Protein AF-S7WVS3-F1 (afdb_monomer)

pLDDT: mean 83.12, std 13.96, range [42.75, 98.5]

Mean predicted aligned error: 10.15 Å

Solvent-accessible surface area (backbone atoms only — not comparable to full-atom values): 15784 Å² total; per-residue (Å²): 122,61,69,67,46,57,67,46,48,54,54,52,54,48,76,63,40,80,41,59,58,86,73,79,54,42,73,82,80,35,37,67,56,61,59,45,53,60,52,52,55,50,51,57,56,46,52,59,50,51,75,77,37,96,49,79,73,53,60,59,58,52,49,52,51,49,52,52,53,52,51,53,45,53,74,74,63,66,74,60,60,67,61,52,52,50,53,54,47,64,61,42,42,70,58,45,52,51,50,54,48,53,50,48,46,36,33,75,77,68,68,44,81,78,54,70,67,57,54,53,33,69,65,42,62,46,29,45,67,23,22,51,49,35,48,51,46,24,52,45,44,70,46,100,53,79,66,52,59,68,53,45,53,49,50,35,52,40,52,70,59,58,57,46,52,63,85,62,91,70,63,51,45,35,70,87,64,51,47,59,64,50,53,63,34,52,57,54,48,47,76,73,46,55,84,86,36,71,53,33,54,46,50,50,50,32,53,49,43,51,49,53,42,62,55,36,63,80,75,53,80,91,53,54,85,82,49,52,62,55,59,50,51,39,16,54,34,35,75,61,42,60,22,68,73,52,54,55,38,41,52,53,48,51,52,54,38,47,74,32,80,92,42,22,76,68,51,76,77,50,79,80,80,68,77,87,130

Nearest PDB structures (foldseek):
  4n71-assembly3_D  TM=2.135E-01  e=1.884E+00  uncultured bacterium HF130_AEPn_1

Radius of gyration: 25.18 Å; Cα contacts (8 Å, |Δi|>4): 245; chains: 1; bounding box: 52×39×80 Å

Organism: NCBI:txid641524

Secondary structure (DSSP, 8-state):
--HHHHHHHHHHHHHHSTT--S---TTTTSHHHHHHHHHHHHHHHHHHHHHHS--TTHHHHHHHHHHHHHHHHHHHS---HHHHHHHHHHHTHHHHHHHHHHHHHHHHHH-----HHHHHHHH-SS-HHHHHHHHHHHHHHHSSSPPPHHHHHHHHHHHHTT-------S-TT-GGG--S--HHHHHHHHTTS-TTSHHHHHHHHHHHHHHHHHTPPPPPGGGTTSS-HHHHHHHHHHHHT--HHHHHHHHHHHHHHHHSTTTHHHHTTSPPPPPP-

Sequence (277 aa):
MIISRFGSILPIVLFGTPGYDNHLNLYEEYWILFVLIPIVVFMQSWFTVRLVYQAGRWIFSTFLLCMLTAFVLQLTTTVSQEKLNLAYHQRFERDYNYIDQEIRIAKEKYGIDYSEQTVEILKKQVTESSVKQVESVKKAFFGDRPVTLDTIILQKIIIRNYKEGGRYYYKRNAIENWRYALPIDILKQLSYFDQNAKETKELLEVLKEMIDLVNTPEIHWQEYQNFTETERRRSLGARYNIPDPLIEQLKKVQTRLLEDDLYSDFFKNLQAIKDRE

Foldseek 3Di:
DVVVVVVVVVCVVLVQDQFNLVDDPCVPPVVVCVVVVVVVVLVVVVVVVVVVDVCPCVSVVVVVVVVVVVVVCCVVVDDDVVVVVVVLCVLCVVLLVVLVVLQVCCCPVPVDHDDPVVSVLLSRARGNSVLVLLQVLQVQLVDPDQRDPVSLSVLLSCLQQVGANTDDPPPLQDPVRPRGHALVSLLVNCVVDDLPDPSNVSSLSSLLSVLCLLPLAADDPVCVVVDGPRSNSSNVCNVGRHHPVRLVSSVVSLVVLCVPPSRVVSSVPGDDRDDDD

Structure (mmCIF, N/CA/C/O backbone):
data_AF-S7WVS3-F1
#
_entry.id   AF-S7WVS3-F1
#
loop_
_atom_site.group_PDB
_atom_site.id
_atom_site.type_symbol
_atom_site.label_atom_id
_atom_site.label_alt_id
_atom_site.label_comp_id
_atom_site.label_asym_id
_atom_site.label_entity_id
_atom_site.label_seq_id
_atom_site.pdbx_PDB_ins_code
_atom_site.Cartn_x
_atom_site.Cartn_y
_atom_site.Cartn_z
_atom_site.occupancy
_atom_site.B_iso_or_equiv
_atom_site.auth_seq_id
_atom_site.auth_comp_id
_atom_site.auth_asym_id
_atom_site.auth_atom_id
_atom_site.pdbx_PDB_model_num
ATOM 1 N N . MET A 1 1 ? 9.235 4.908 -39.816 1.00 43.09 1 MET A N 1
ATOM 2 C CA . MET A 1 1 ? 7.880 4.898 -39.212 1.00 43.09 1 MET A CA 1
ATOM 3 C C . MET A 1 1 ? 7.488 3.552 -38.571 1.00 43.09 1 MET A C 1
ATOM 5 O O . MET A 1 1 ? 6.565 3.539 -37.773 1.00 43.09 1 MET A O 1
ATOM 9 N N . ILE A 1 2 ? 8.157 2.423 -38.868 1.00 42.75 2 ILE A N 1
ATOM 10 C CA . ILE A 1 2 ? 7.825 1.095 -38.290 1.00 42.75 2 ILE A CA 1
ATOM 11 C C . ILE A 1 2 ? 8.657 0.763 -37.034 1.00 42.75 2 ILE A C 1
ATOM 13 O O . ILE A 1 2 ? 8.114 0.212 -36.083 1.00 42.75 2 ILE A O 1
ATOM 17 N N . ILE A 1 3 ? 9.922 1.200 -36.957 1.00 43.84 3 ILE A N 1
ATOM 18 C CA . ILE A 1 3 ? 10.744 1.104 -35.729 1.00 43.84 3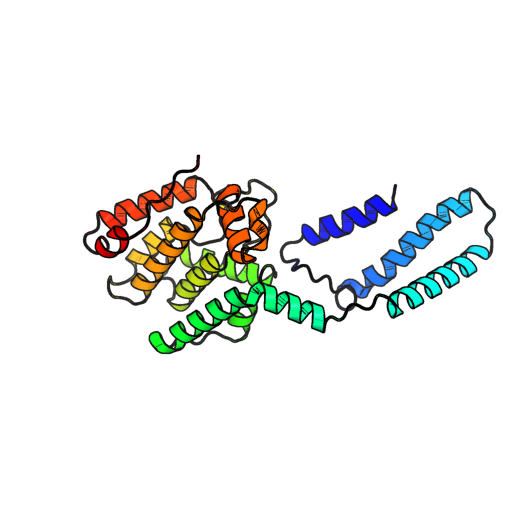 ILE A CA 1
ATOM 19 C C . ILE A 1 3 ? 10.074 1.847 -34.557 1.00 43.84 3 ILE A C 1
ATOM 21 O O . ILE A 1 3 ? 10.025 1.333 -33.444 1.00 43.84 3 ILE A O 1
ATOM 25 N N . SER A 1 4 ? 9.438 2.996 -34.824 1.00 44.47 4 SER A N 1
ATOM 26 C CA . SER A 1 4 ? 8.635 3.713 -33.825 1.00 44.47 4 SER A CA 1
ATOM 27 C C . SER A 1 4 ? 7.352 2.973 -33.429 1.00 44.47 4 SER A C 1
ATOM 29 O O . SER A 1 4 ? 6.807 3.269 -32.374 1.00 44.47 4 SER A O 1
ATOM 31 N N . ARG A 1 5 ? 6.861 2.017 -34.235 1.00 47.38 5 ARG A N 1
ATOM 32 C CA . ARG A 1 5 ? 5.671 1.200 -33.930 1.00 47.38 5 ARG A CA 1
ATOM 33 C C . ARG A 1 5 ? 6.025 -0.028 -33.089 1.00 47.38 5 ARG A C 1
ATOM 35 O O . ARG A 1 5 ? 5.357 -0.270 -32.096 1.00 47.38 5 ARG A O 1
ATOM 42 N N . PHE A 1 6 ? 7.105 -0.750 -33.396 1.00 48.38 6 PHE A N 1
ATOM 43 C CA . PHE A 1 6 ? 7.565 -1.858 -32.538 1.00 48.38 6 PHE A CA 1
ATOM 44 C C . PHE A 1 6 ? 8.070 -1.365 -31.177 1.00 48.38 6 PHE A C 1
ATOM 46 O O . PHE A 1 6 ? 7.699 -1.921 -30.145 1.00 48.38 6 PHE A O 1
ATOM 53 N N . GLY A 1 7 ? 8.844 -0.274 -31.172 1.00 51.69 7 GLY A N 1
ATOM 54 C CA . GLY A 1 7 ? 9.344 0.338 -29.942 1.00 51.69 7 GLY A CA 1
ATOM 55 C C . GLY A 1 7 ? 8.262 0.975 -29.067 1.00 51.69 7 GLY A C 1
ATOM 56 O O . GLY A 1 7 ? 8.516 1.185 -27.891 1.00 51.69 7 GLY A O 1
ATOM 57 N N . SER A 1 8 ? 7.066 1.267 -29.594 1.00 53.88 8 SER A N 1
ATOM 58 C CA . SER A 1 8 ? 5.939 1.766 -28.789 1.00 53.88 8 SER A CA 1
ATOM 59 C C . SER A 1 8 ? 4.977 0.661 -28.364 1.00 53.88 8 SER A C 1
ATOM 61 O O . SER A 1 8 ? 4.505 0.689 -27.233 1.00 53.88 8 SER A O 1
ATOM 63 N N . ILE A 1 9 ? 4.719 -0.342 -29.208 1.00 58.59 9 ILE A N 1
ATOM 64 C CA . ILE A 1 9 ? 3.789 -1.430 -28.875 1.00 58.59 9 ILE A CA 1
ATOM 65 C C . ILE A 1 9 ? 4.344 -2.306 -27.752 1.00 58.59 9 ILE A C 1
ATOM 67 O O . ILE A 1 9 ? 3.592 -2.639 -26.844 1.00 58.59 9 ILE A O 1
ATOM 71 N N . LEU A 1 10 ? 5.638 -2.649 -27.766 1.00 60.69 10 LEU A N 1
ATOM 72 C CA . LEU A 1 10 ? 6.206 -3.532 -26.743 1.00 60.69 10 LEU A CA 1
ATOM 73 C C . LEU A 1 10 ? 6.103 -2.912 -25.336 1.00 60.69 10 LEU A C 1
ATOM 75 O O . LEU A 1 10 ? 5.533 -3.560 -24.462 1.00 60.69 10 LEU A O 1
ATOM 79 N N . PRO A 1 11 ? 6.515 -1.648 -25.100 1.00 57.31 11 PRO A N 1
ATOM 80 C CA . PRO A 1 11 ? 6.275 -0.998 -23.818 1.00 57.31 11 PRO A CA 1
ATOM 81 C C . PRO A 1 11 ? 4.788 -0.862 -23.496 1.00 57.31 11 PRO A C 1
ATOM 83 O O . PRO A 1 11 ? 4.417 -1.099 -22.360 1.00 57.31 11 PRO A O 1
ATOM 86 N N . ILE A 1 12 ? 3.917 -0.524 -24.453 1.00 57.50 12 ILE A N 1
ATOM 87 C CA . ILE A 1 12 ? 2.471 -0.393 -24.188 1.00 57.50 12 ILE A CA 1
ATOM 88 C C . ILE A 1 12 ? 1.864 -1.723 -23.726 1.00 57.50 12 ILE A C 1
ATOM 90 O O . ILE A 1 12 ? 1.090 -1.738 -22.772 1.00 57.50 12 ILE A O 1
ATOM 94 N N . VAL A 1 13 ? 2.228 -2.832 -24.372 1.00 59.69 13 VAL A N 1
ATOM 95 C CA . VAL A 1 13 ? 1.768 -4.175 -24.002 1.00 59.69 13 VAL A CA 1
ATOM 96 C C . VAL A 1 13 ? 2.316 -4.555 -22.629 1.00 59.69 13 VAL A C 1
ATOM 98 O O . VAL A 1 13 ? 1.539 -4.941 -21.765 1.00 59.69 13 VAL A O 1
ATOM 101 N N . LEU A 1 14 ? 3.615 -4.357 -22.394 1.00 61.44 14 LEU A N 1
ATOM 102 C CA . LEU A 1 14 ? 4.284 -4.734 -21.146 1.00 61.44 14 LEU A CA 1
ATOM 103 C C . LEU A 1 14 ? 3.853 -3.877 -19.947 1.00 61.44 14 LEU A C 1
ATOM 105 O O . LEU A 1 14 ? 3.523 -4.413 -18.894 1.00 61.44 14 LEU A O 1
ATOM 109 N N . PHE A 1 15 ? 3.766 -2.555 -20.109 1.00 55.81 15 PHE A N 1
ATOM 110 C CA . PHE A 1 15 ? 3.249 -1.642 -19.085 1.00 55.81 15 PHE A CA 1
ATOM 111 C C . PHE A 1 15 ? 1.740 -1.787 -18.858 1.00 55.81 15 PHE A C 1
ATOM 113 O O . PHE A 1 15 ? 1.258 -1.349 -17.810 1.00 55.81 15 PHE A O 1
ATOM 120 N N . GLY A 1 16 ? 1.015 -2.340 -19.836 1.00 53.53 16 GLY A N 1
ATOM 121 C CA . GLY A 1 16 ? -0.410 -2.645 -19.761 1.00 53.53 16 GLY A CA 1
ATOM 122 C C . GLY A 1 16 ? -0.722 -3.987 -19.096 1.00 53.53 16 GLY A C 1
ATOM 123 O O . GLY A 1 16 ? -1.842 -4.169 -18.622 1.00 53.53 16 GLY A O 1
AT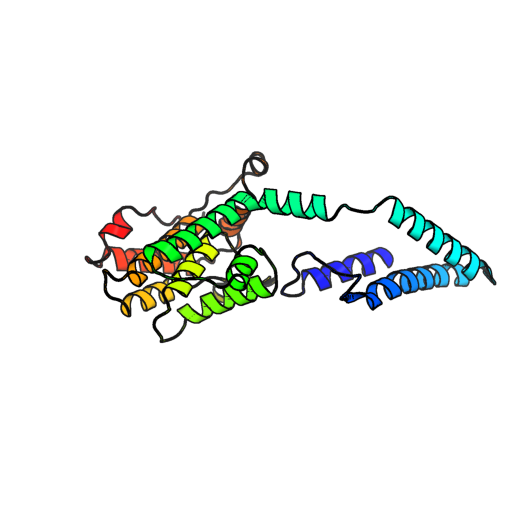OM 124 N N . THR A 1 17 ? 0.245 -4.908 -19.024 1.00 57.31 17 THR A N 1
ATOM 125 C CA . THR A 1 17 ? 0.088 -6.192 -18.329 1.00 57.31 17 THR A CA 1
ATOM 126 C C . THR A 1 17 ? 0.022 -5.998 -16.809 1.00 57.31 17 THR A C 1
ATOM 128 O O . THR A 1 17 ? 0.929 -5.390 -16.229 1.00 57.31 17 THR A O 1
ATOM 131 N N . PRO A 1 18 ? -1.017 -6.522 -16.131 1.00 49.06 18 PRO A N 1
ATOM 132 C CA . PRO A 1 18 ? -1.060 -6.555 -14.674 1.00 49.06 18 PRO A CA 1
ATOM 133 C C . PRO A 1 18 ? 0.166 -7.292 -14.119 1.00 49.06 18 PRO A C 1
ATOM 135 O O . PRO A 1 18 ? 0.457 -8.402 -14.553 1.00 49.06 18 PRO A O 1
ATOM 138 N N . GLY A 1 19 ? 0.876 -6.684 -13.166 1.00 51.19 19 GLY A N 1
ATOM 139 C CA . GLY A 1 19 ? 2.008 -7.321 -12.483 1.00 51.19 19 GLY A CA 1
ATOM 140 C C . GLY A 1 19 ? 3.393 -7.074 -13.087 1.00 51.19 19 GLY A C 1
ATOM 141 O O . GLY A 1 19 ? 4.364 -7.571 -12.523 1.00 51.19 19 GLY A O 1
ATOM 142 N N . TYR A 1 20 ? 3.504 -6.288 -14.165 1.00 55.88 20 TYR A N 1
ATOM 143 C CA . TYR A 1 20 ? 4.800 -5.830 -14.671 1.00 55.88 20 TYR A CA 1
ATOM 144 C C . TYR A 1 20 ? 5.455 -4.857 -13.678 1.00 55.88 20 TYR A C 1
ATOM 146 O O . TYR A 1 20 ? 5.010 -3.721 -13.499 1.00 55.88 20 TYR A O 1
ATOM 154 N N . ASP A 1 21 ? 6.533 -5.305 -13.049 1.00 55.91 21 ASP A N 1
ATOM 155 C CA . ASP A 1 21 ? 7.259 -4.642 -11.961 1.00 55.91 21 ASP A CA 1
ATOM 156 C C . ASP A 1 21 ? 8.422 -3.761 -12.444 1.00 55.91 21 ASP A C 1
ATOM 158 O O . ASP A 1 21 ? 9.311 -3.401 -11.674 1.00 55.91 21 ASP A O 1
ATOM 162 N N . ASN A 1 22 ? 8.406 -3.390 -13.727 1.00 52.62 22 ASN A N 1
ATOM 163 C CA . ASN A 1 22 ? 9.517 -2.770 -14.451 1.00 52.62 22 ASN A CA 1
ATOM 164 C C . ASN A 1 22 ? 10.763 -3.664 -14.609 1.00 52.62 22 ASN A C 1
ATOM 166 O O . ASN A 1 22 ? 11.763 -3.181 -15.143 1.00 52.62 22 ASN A O 1
ATOM 170 N N . HIS A 1 23 ? 10.709 -4.944 -14.226 1.00 54.72 23 HIS A N 1
ATOM 171 C CA . HIS A 1 23 ? 11.725 -5.937 -14.554 1.00 54.72 23 HIS A CA 1
ATOM 172 C C . HIS A 1 23 ? 11.254 -6.803 -15.725 1.00 54.72 2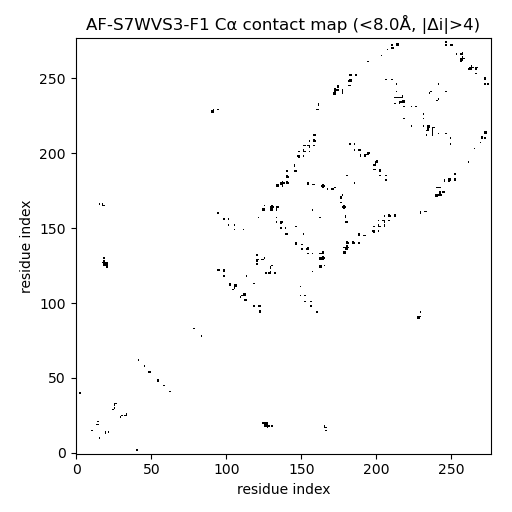3 HIS A C 1
ATOM 174 O O . HIS A 1 23 ? 10.581 -7.815 -15.569 1.00 54.72 23 HIS A O 1
ATOM 180 N N . LEU A 1 24 ? 11.648 -6.424 -16.943 1.00 57.72 24 LEU A N 1
ATOM 181 C CA . LEU A 1 24 ? 11.528 -7.313 -18.095 1.00 57.72 24 LEU A CA 1
ATOM 182 C C . LEU A 1 24 ? 12.765 -8.212 -18.169 1.00 57.72 24 LEU A C 1
ATOM 184 O O . LEU A 1 24 ? 13.800 -7.801 -18.703 1.00 57.72 24 LEU A O 1
ATOM 188 N N . ASN A 1 25 ? 12.677 -9.441 -17.657 1.00 59.47 25 ASN A N 1
ATOM 189 C CA . ASN A 1 25 ? 13.757 -10.414 -17.809 1.00 59.47 25 ASN A CA 1
ATOM 190 C C . ASN A 1 25 ? 13.724 -11.032 -19.219 1.00 59.47 25 ASN A C 1
ATOM 192 O O . ASN A 1 25 ? 13.274 -12.155 -19.444 1.00 59.47 25 ASN A O 1
ATOM 196 N N . LEU A 1 26 ? 14.207 -10.264 -20.200 1.00 59.66 26 LEU A N 1
ATOM 197 C CA . LEU A 1 26 ? 14.327 -10.709 -21.593 1.00 59.66 26 LEU A CA 1
ATOM 198 C C . LEU A 1 26 ? 15.258 -11.910 -21.764 1.00 59.66 26 LEU A C 1
ATOM 200 O O . LEU A 1 26 ? 15.198 -12.556 -22.802 1.00 59.66 26 LEU A O 1
ATOM 204 N N . TYR A 1 27 ? 16.128 -12.181 -20.793 1.00 57.03 27 TYR A N 1
ATOM 205 C CA . TYR A 1 27 ? 17.134 -13.226 -20.896 1.00 57.03 27 TYR A CA 1
ATOM 206 C C . TYR A 1 27 ? 16.604 -14.591 -20.451 1.00 57.03 27 TYR A C 1
ATOM 208 O O . TYR A 1 27 ? 16.824 -15.571 -21.153 1.00 57.03 27 TYR A O 1
ATOM 216 N N . GLU A 1 28 ? 15.882 -14.664 -19.331 1.00 57.59 28 GLU A N 1
ATOM 217 C CA . GLU A 1 28 ? 15.3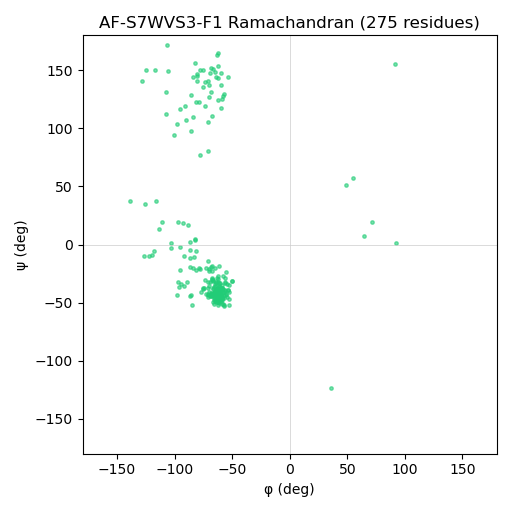89 -15.941 -18.793 1.00 57.59 28 GLU A CA 1
ATOM 218 C C . GLU A 1 28 ? 13.932 -16.220 -19.181 1.00 57.59 28 GLU A C 1
ATOM 220 O O . GLU A 1 28 ? 13.605 -17.329 -19.598 1.00 57.59 28 GLU A O 1
ATOM 225 N N . GLU A 1 29 ? 13.055 -15.217 -19.104 1.00 57.69 29 GLU A N 1
ATOM 226 C CA . GLU A 1 29 ? 11.607 -15.411 -19.280 1.00 57.69 29 GLU A CA 1
ATOM 227 C C . GLU A 1 29 ? 11.165 -15.221 -20.735 1.00 57.69 29 GLU A C 1
ATOM 229 O O . GLU A 1 29 ? 10.298 -15.935 -21.237 1.00 57.69 29 GLU A O 1
ATOM 234 N N . TYR A 1 30 ? 11.797 -14.282 -21.444 1.00 64.44 30 TYR A N 1
ATOM 235 C CA . TYR A 1 30 ? 11.408 -13.889 -22.801 1.00 64.44 30 TYR A CA 1
ATOM 236 C C . TYR A 1 30 ? 12.565 -13.977 -23.805 1.00 64.44 30 TYR A C 1
ATOM 238 O O . TYR A 1 30 ? 12.639 -13.195 -24.757 1.00 64.44 30 TYR A O 1
ATOM 246 N N . TRP A 1 31 ? 13.445 -14.965 -23.631 1.00 64.06 31 TRP A N 1
ATOM 247 C CA . TRP A 1 31 ? 14.642 -15.167 -24.461 1.00 64.06 31 TRP A CA 1
ATOM 248 C C . TRP A 1 31 ? 14.332 -15.249 -25.964 1.00 64.06 31 TRP A C 1
ATOM 250 O O . TRP A 1 31 ? 15.077 -14.741 -26.801 1.00 64.06 31 TRP A O 1
ATOM 260 N N . ILE A 1 32 ? 13.179 -15.819 -26.324 1.00 70.75 32 ILE A N 1
ATOM 261 C CA . ILE A 1 32 ? 12.704 -15.887 -27.709 1.00 70.75 32 ILE A CA 1
ATOM 262 C C . ILE A 1 32 ? 12.430 -14.494 -28.285 1.00 70.75 32 ILE A C 1
ATOM 264 O O . ILE A 1 32 ? 12.773 -14.237 -29.437 1.00 70.75 32 ILE A O 1
ATOM 268 N N . LEU A 1 33 ? 11.862 -13.571 -27.502 1.00 66.31 33 LEU A N 1
ATOM 269 C CA . LEU A 1 33 ? 11.662 -12.188 -27.941 1.00 66.31 33 LEU A CA 1
ATOM 270 C C . LEU A 1 33 ? 13.006 -11.479 -28.121 1.00 66.31 33 LEU A C 1
ATOM 272 O O . LEU A 1 33 ? 13.178 -10.750 -29.098 1.00 66.31 33 LEU A O 1
ATOM 276 N N . PHE A 1 34 ? 13.970 -11.748 -27.237 1.00 68.75 34 PHE A N 1
ATOM 277 C CA . PHE A 1 34 ? 15.328 -11.220 -27.351 1.00 68.75 34 PHE A CA 1
ATOM 278 C C . PHE A 1 34 ? 16.017 -11.646 -28.657 1.00 68.75 34 PHE A C 1
ATOM 280 O O . PHE A 1 34 ? 16.681 -10.831 -29.291 1.00 68.75 34 PHE A O 1
ATOM 287 N N . VAL A 1 35 ? 15.801 -12.884 -29.113 1.00 71.75 35 VAL A N 1
ATOM 288 C CA . VAL A 1 35 ? 16.329 -13.379 -30.398 1.00 71.75 35 VAL A CA 1
ATOM 289 C C . VAL A 1 35 ? 15.529 -12.848 -31.596 1.00 71.75 35 VAL A C 1
ATOM 291 O O . VAL A 1 35 ? 16.105 -12.475 -32.618 1.00 71.75 35 VAL A O 1
ATOM 294 N N . LEU A 1 36 ? 14.198 -12.792 -31.495 1.00 73.06 36 LEU A N 1
ATOM 295 C CA . LEU A 1 36 ? 13.327 -12.431 -32.616 1.00 73.06 36 LEU A CA 1
ATOM 296 C C . LEU A 1 36 ? 13.340 -10.936 -32.948 1.00 73.06 36 LEU A C 1
ATOM 298 O O . LEU A 1 36 ? 13.285 -10.592 -34.129 1.00 73.06 36 LEU A O 1
ATOM 302 N N . ILE A 1 37 ? 13.415 -10.046 -31.952 1.00 75.31 37 ILE A N 1
ATOM 303 C CA . ILE A 1 37 ? 13.369 -8.591 -32.175 1.00 75.31 37 ILE A CA 1
ATOM 304 C C . ILE A 1 37 ? 14.489 -8.134 -33.134 1.00 75.31 37 ILE A C 1
ATOM 306 O O . ILE A 1 37 ? 14.164 -7.504 -34.147 1.00 75.31 37 ILE A O 1
ATOM 310 N N . PRO A 1 38 ? 15.776 -8.476 -32.912 1.00 74.06 38 PRO A N 1
ATOM 311 C CA . PRO A 1 38 ? 16.855 -8.103 -33.825 1.00 74.06 38 PRO A CA 1
ATOM 312 C C . PRO A 1 38 ? 16.677 -8.683 -35.231 1.00 74.06 38 PRO A C 1
ATOM 314 O O . PRO A 1 38 ? 16.873 -7.969 -36.214 1.00 74.06 38 PRO A O 1
ATOM 317 N N . ILE A 1 39 ? 16.259 -9.951 -35.341 1.00 77.25 39 ILE A N 1
ATOM 318 C CA . ILE A 1 39 ? 16.066 -10.630 -36.631 1.00 77.25 39 ILE A CA 1
ATOM 319 C C . ILE A 1 39 ? 14.959 -9.947 -37.437 1.00 77.25 39 ILE A C 1
ATOM 321 O O . ILE A 1 39 ? 15.152 -9.639 -38.612 1.00 77.25 39 ILE A O 1
ATOM 325 N N . VAL A 1 40 ? 13.809 -9.672 -36.818 1.00 78.38 40 VAL A N 1
ATOM 326 C CA . VAL A 1 40 ? 12.667 -9.039 -37.493 1.00 78.38 40 VAL A CA 1
ATOM 327 C C . VAL A 1 40 ? 13.008 -7.614 -37.921 1.00 78.38 40 VAL A C 1
ATOM 329 O O . VAL A 1 40 ? 12.748 -7.252 -39.069 1.00 78.38 40 VAL A O 1
ATOM 332 N N . VAL A 1 41 ? 13.627 -6.815 -37.043 1.00 75.81 41 VAL A N 1
ATOM 333 C CA . VAL A 1 41 ? 14.034 -5.435 -37.364 1.00 75.81 41 VAL A CA 1
ATOM 334 C C . VAL A 1 41 ? 15.049 -5.417 -38.508 1.00 75.81 41 VAL A C 1
ATOM 336 O O . VAL A 1 41 ? 14.911 -4.615 -39.439 1.00 75.81 41 VAL A O 1
ATOM 339 N N . PHE A 1 42 ? 16.028 -6.324 -38.480 1.00 81.38 42 PHE A N 1
ATOM 340 C CA . PHE A 1 42 ? 17.017 -6.466 -39.544 1.00 81.38 42 PHE A CA 1
ATOM 341 C C . PHE A 1 42 ? 16.362 -6.864 -40.874 1.00 81.38 42 PHE A C 1
ATOM 343 O O . PHE A 1 42 ? 16.538 -6.178 -41.882 1.00 81.38 42 PHE A O 1
ATOM 350 N N . MET A 1 43 ? 15.542 -7.919 -40.876 1.00 77.81 43 MET A N 1
ATOM 351 C CA . MET A 1 43 ? 14.889 -8.438 -42.083 1.00 77.81 43 MET A CA 1
ATOM 352 C C . MET A 1 43 ? 13.919 -7.427 -42.705 1.00 77.81 43 MET A C 1
ATOM 354 O O . MET A 1 43 ? 13.899 -7.273 -43.926 1.00 77.81 43 MET A O 1
ATOM 358 N N . GLN A 1 44 ? 13.148 -6.694 -41.894 1.00 74.19 44 GLN A N 1
ATOM 35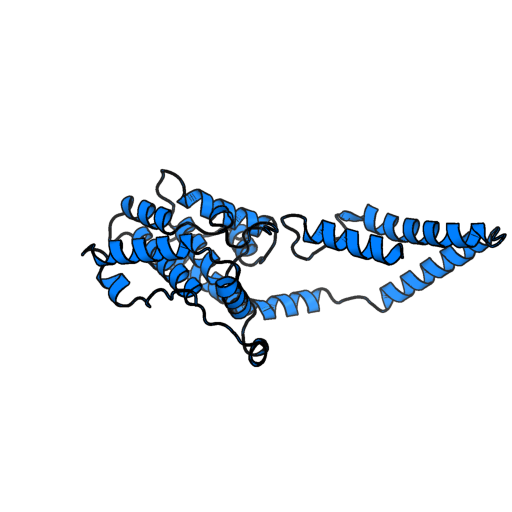9 C CA . GLN A 1 44 ? 12.241 -5.652 -42.388 1.00 74.19 44 GLN A CA 1
ATOM 360 C C . GLN A 1 44 ? 12.990 -4.456 -42.983 1.00 74.19 44 GLN A C 1
ATOM 362 O O . GLN A 1 44 ? 12.612 -3.948 -44.043 1.00 74.19 44 GLN A O 1
ATOM 367 N N . SER A 1 45 ? 14.065 -4.015 -42.326 1.00 77.62 45 SER A N 1
ATOM 368 C CA . SER A 1 45 ? 14.901 -2.925 -42.840 1.00 77.62 45 SER A CA 1
ATOM 369 C C . SER A 1 45 ? 15.548 -3.331 -44.165 1.00 77.62 45 SER A C 1
ATOM 371 O O . SER A 1 45 ? 15.540 -2.568 -45.132 1.00 77.62 45 SER A O 1
ATOM 373 N N . TRP A 1 46 ? 16.021 -4.575 -44.252 1.00 74.44 46 TRP A N 1
ATOM 374 C CA . TRP A 1 46 ? 16.671 -5.087 -45.447 1.00 74.44 46 TRP A CA 1
ATOM 375 C C . TRP A 1 46 ? 15.714 -5.374 -46.609 1.00 74.44 46 TRP A C 1
ATOM 377 O O . TRP A 1 46 ? 16.090 -5.203 -47.768 1.00 74.44 46 TRP A O 1
ATOM 387 N N . PHE A 1 47 ? 14.462 -5.749 -46.332 1.00 76.56 47 PHE A N 1
ATOM 388 C CA . PHE A 1 47 ? 13.431 -5.906 -47.362 1.00 76.56 47 PHE A CA 1
ATOM 389 C C . PHE A 1 47 ? 13.265 -4.626 -48.197 1.00 76.56 47 PHE A C 1
ATOM 391 O O . PHE A 1 47 ? 13.224 -4.687 -49.424 1.00 76.56 47 PHE A O 1
ATOM 398 N N . THR A 1 48 ? 13.271 -3.462 -47.541 1.00 73.12 48 THR A N 1
ATOM 399 C CA . THR A 1 48 ? 13.177 -2.155 -48.213 1.00 73.12 48 THR A CA 1
ATOM 400 C C . THR A 1 48 ? 14.402 -1.879 -49.090 1.00 73.12 48 THR A C 1
ATOM 402 O O . THR A 1 48 ? 14.265 -1.440 -50.229 1.00 73.12 48 THR A O 1
ATOM 405 N N . VAL A 1 49 ? 15.606 -2.192 -48.599 1.00 73.44 49 VAL A N 1
ATOM 406 C CA . VAL A 1 49 ? 16.859 -2.017 -49.356 1.00 73.44 49 VAL A CA 1
ATOM 407 C C . VAL A 1 49 ? 16.900 -2.938 -50.578 1.00 73.44 49 VAL A C 1
ATOM 409 O O . VAL A 1 49 ? 17.284 -2.506 -51.661 1.00 73.44 49 VAL A O 1
ATOM 412 N N . ARG A 1 50 ? 16.445 -4.188 -50.439 1.00 74.88 50 ARG A N 1
ATOM 413 C CA . ARG A 1 50 ? 16.398 -5.173 -51.529 1.00 74.88 50 ARG A CA 1
ATOM 414 C C . ARG A 1 50 ? 15.402 -4.808 -52.634 1.00 74.88 50 ARG A C 1
ATOM 416 O O . ARG A 1 50 ? 15.627 -5.183 -53.780 1.00 74.88 50 ARG A O 1
ATOM 423 N N . LEU A 1 51 ? 14.315 -4.106 -52.306 1.00 71.88 51 LEU A N 1
ATOM 424 C CA . LEU A 1 51 ? 13.359 -3.619 -53.308 1.00 71.88 51 LEU A CA 1
ATOM 425 C C . LEU A 1 51 ? 13.969 -2.553 -54.228 1.00 71.88 51 LEU A C 1
ATOM 427 O O . LEU A 1 51 ? 13.585 -2.469 -55.390 1.00 71.88 51 LEU A O 1
ATOM 431 N N . VAL A 1 52 ? 14.912 -1.755 -53.718 1.00 75.62 52 VAL A N 1
ATOM 432 C CA . VAL A 1 52 ? 15.527 -0.639 -54.457 1.00 75.62 52 VAL A CA 1
ATOM 433 C C . VAL A 1 52 ? 16.866 -1.034 -55.093 1.00 75.62 52 VAL A C 1
ATOM 435 O O . VAL A 1 52 ? 17.200 -0.548 -56.170 1.00 75.62 52 VAL A O 1
ATOM 438 N N . TYR A 1 53 ? 17.626 -1.941 -54.470 1.00 72.31 53 TYR A N 1
ATOM 439 C CA . TYR A 1 53 ? 18.984 -2.303 -54.887 1.00 72.31 53 TYR A CA 1
ATOM 440 C C . TYR A 1 53 ? 19.155 -3.824 -55.053 1.00 72.31 53 TYR A C 1
ATOM 442 O O . TYR A 1 53 ? 18.696 -4.611 -54.222 1.00 72.31 53 TYR A O 1
ATOM 450 N N . GLN A 1 54 ? 19.895 -4.263 -56.083 1.00 68.56 54 GLN A N 1
ATOM 451 C CA . GLN A 1 54 ? 20.299 -5.670 -56.253 1.00 68.56 54 GLN A CA 1
ATOM 452 C C . GLN A 1 54 ? 21.363 -6.060 -55.217 1.00 68.56 54 GLN A C 1
ATOM 454 O O . GLN A 1 54 ? 22.561 -6.091 -55.483 1.00 68.56 54 GLN A O 1
ATOM 459 N N . ALA A 1 55 ? 20.916 -6.354 -53.999 1.00 64.94 55 ALA A N 1
ATOM 460 C CA . ALA A 1 55 ? 21.796 -6.451 -52.840 1.00 64.94 55 ALA A CA 1
ATOM 461 C C . ALA A 1 55 ? 22.451 -7.836 -52.616 1.00 64.94 55 ALA A C 1
ATOM 463 O O . ALA A 1 55 ? 23.206 -8.002 -51.664 1.00 64.94 55 ALA A O 1
ATOM 464 N N . GLY A 1 56 ? 22.216 -8.830 -53.486 1.00 71.62 56 GLY A N 1
ATOM 465 C CA . GLY A 1 56 ? 22.944 -10.113 -53.536 1.00 71.62 56 GLY A CA 1
ATOM 466 C C . GLY A 1 56 ? 23.378 -10.697 -52.176 1.00 71.62 56 GLY A C 1
ATOM 467 O O . GLY A 1 56 ? 22.559 -10.918 -51.287 1.00 71.62 56 GLY A O 1
ATOM 468 N N . ARG A 1 57 ? 24.687 -10.942 -52.014 1.00 72.69 57 ARG A N 1
ATOM 469 C CA . ARG A 1 57 ? 25.294 -11.473 -50.775 1.00 72.69 57 ARG A CA 1
ATOM 470 C C . ARG A 1 57 ? 25.548 -10.414 -49.687 1.00 72.69 57 ARG A C 1
ATOM 472 O O . ARG A 1 57 ? 25.904 -10.790 -48.573 1.00 72.69 57 ARG A O 1
ATOM 479 N N . TRP A 1 58 ? 25.332 -9.123 -49.961 1.00 77.62 58 TRP A N 1
ATOM 480 C CA . TRP A 1 58 ? 25.598 -8.027 -49.010 1.00 77.62 58 TRP A CA 1
ATOM 481 C C . TRP A 1 58 ? 24.715 -8.077 -47.759 1.00 77.62 58 TRP A C 1
ATOM 483 O O . TRP A 1 58 ? 25.085 -7.530 -46.720 1.00 77.62 58 TRP A O 1
ATOM 493 N N . ILE A 1 59 ? 23.584 -8.787 -47.829 1.00 80.25 59 ILE A N 1
ATOM 494 C CA . ILE A 1 59 ? 22.729 -9.054 -46.667 1.00 80.25 59 ILE A CA 1
ATOM 495 C C . ILE A 1 59 ? 23.495 -9.757 -45.543 1.00 80.25 59 ILE A C 1
ATOM 497 O O . ILE A 1 59 ? 23.351 -9.410 -44.378 1.00 80.25 59 ILE A O 1
ATOM 501 N N . PHE A 1 60 ? 24.361 -10.713 -45.884 1.00 79.00 60 PHE A N 1
ATOM 502 C CA . PHE A 1 60 ? 25.090 -11.493 -44.889 1.00 79.00 60 PHE A CA 1
ATOM 503 C C . PHE A 1 60 ? 26.223 -10.674 -44.266 1.00 79.00 60 PHE A C 1
ATOM 505 O O . PHE A 1 60 ? 26.431 -10.731 -43.057 1.00 79.00 60 PHE A O 1
ATOM 512 N N . SER A 1 61 ? 26.913 -9.856 -45.067 1.00 80.44 61 SER A N 1
ATOM 513 C CA . SER A 1 61 ? 27.971 -8.961 -44.582 1.00 80.44 61 SER A CA 1
ATOM 514 C C . SER A 1 61 ? 27.431 -7.879 -43.644 1.00 80.44 61 SER A C 1
ATOM 516 O O . SER A 1 61 ? 28.039 -7.594 -42.616 1.00 80.44 61 SER A O 1
ATOM 518 N N . THR A 1 62 ? 26.275 -7.293 -43.966 1.00 81.19 62 THR A N 1
ATOM 519 C CA . THR A 1 62 ? 25.629 -6.280 -43.115 1.00 81.19 62 THR A CA 1
ATOM 520 C C . THR A 1 62 ? 25.058 -6.887 -41.839 1.00 81.19 62 THR A C 1
ATOM 522 O O . THR A 1 62 ? 25.205 -6.292 -40.776 1.00 81.19 62 THR A O 1
ATOM 525 N N . PHE A 1 63 ? 24.503 -8.101 -41.909 1.00 82.44 63 PHE A N 1
ATOM 526 C CA . PHE A 1 63 ? 24.081 -8.842 -40.721 1.00 82.44 63 PHE A CA 1
ATOM 527 C C . PHE A 1 63 ? 25.249 -9.101 -39.761 1.00 82.44 63 PHE A C 1
ATOM 529 O O . PHE A 1 63 ? 25.136 -8.849 -38.562 1.00 82.44 63 PHE A O 1
ATOM 536 N N . LEU A 1 64 ? 26.394 -9.544 -40.291 1.00 83.81 64 LEU A N 1
ATOM 537 C CA . LEU A 1 64 ? 27.601 -9.771 -39.497 1.00 83.81 64 LEU A CA 1
ATOM 538 C C . LEU A 1 64 ? 28.096 -8.477 -38.836 1.00 83.81 64 LEU A C 1
ATOM 540 O O . LEU A 1 64 ? 28.435 -8.480 -37.654 1.00 83.81 64 LEU A O 1
ATOM 544 N N . LEU A 1 65 ? 28.097 -7.363 -39.573 1.00 84.44 65 LEU A N 1
ATOM 545 C CA . LEU A 1 65 ? 28.477 -6.05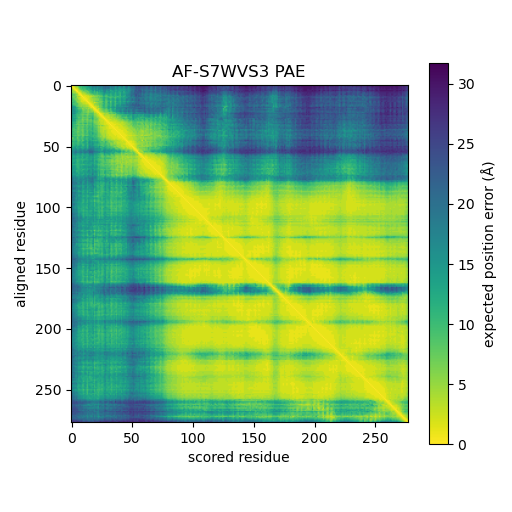9 -39.031 1.00 84.44 65 LEU A CA 1
ATOM 546 C C . LEU A 1 65 ? 27.525 -5.617 -37.908 1.00 84.44 65 LEU A C 1
ATOM 548 O O . LEU A 1 65 ? 27.988 -5.161 -36.865 1.00 84.44 65 LEU A O 1
ATOM 552 N N . CYS A 1 66 ? 26.214 -5.820 -38.076 1.00 83.19 66 CYS A N 1
ATOM 553 C CA . CYS A 1 66 ? 25.226 -5.558 -37.030 1.00 83.19 66 CYS A CA 1
ATOM 554 C C . CYS A 1 66 ? 25.491 -6.394 -35.768 1.00 83.19 66 CYS A C 1
ATOM 556 O O . CYS A 1 66 ? 25.495 -5.842 -34.667 1.00 83.19 66 CYS A O 1
ATOM 558 N N . MET A 1 67 ? 25.777 -7.691 -35.916 1.00 81.94 67 MET A N 1
ATOM 559 C CA . MET A 1 67 ? 26.132 -8.566 -34.790 1.00 81.94 67 MET A CA 1
ATOM 560 C C . MET A 1 67 ? 27.380 -8.069 -34.051 1.00 81.94 67 MET A C 1
ATOM 562 O O . MET A 1 67 ? 27.371 -7.982 -32.824 1.00 81.94 67 MET A O 1
ATOM 566 N N . LEU A 1 68 ? 28.428 -7.672 -34.782 1.00 83.56 68 LEU A N 1
ATOM 567 C CA . LEU A 1 68 ? 29.645 -7.111 -34.187 1.00 83.56 68 LEU A CA 1
ATOM 568 C C . LEU A 1 68 ? 29.361 -5.808 -33.430 1.00 83.56 68 LEU A C 1
ATOM 570 O O . LEU A 1 68 ? 29.817 -5.644 -32.301 1.00 83.56 68 LEU A O 1
ATOM 574 N N . THR A 1 69 ? 28.568 -4.899 -34.005 1.00 81.44 69 THR A N 1
ATOM 575 C CA . THR A 1 69 ? 28.189 -3.655 -33.317 1.00 81.44 69 THR A CA 1
ATOM 576 C C . THR A 1 69 ? 27.353 -3.909 -32.064 1.00 81.44 69 THR A C 1
ATOM 578 O O . THR A 1 69 ? 27.584 -3.259 -31.048 1.00 81.44 69 THR A O 1
ATOM 581 N N . ALA A 1 70 ? 26.431 -4.876 -32.094 1.00 79.81 70 ALA A N 1
ATOM 582 C CA . ALA A 1 70 ? 25.634 -5.249 -30.928 1.00 79.81 70 ALA A CA 1
ATOM 583 C C . ALA A 1 70 ? 26.506 -5.841 -29.811 1.00 79.81 70 ALA A C 1
ATOM 585 O O . ALA A 1 70 ? 26.321 -5.498 -28.647 1.00 79.81 70 ALA A O 1
ATOM 586 N N . PHE A 1 71 ? 27.496 -6.665 -30.163 1.00 80.00 71 PHE A N 1
ATOM 587 C CA . PHE A 1 71 ? 28.454 -7.219 -29.207 1.00 80.00 71 PHE A CA 1
ATOM 588 C C . PHE A 1 71 ? 29.325 -6.131 -28.556 1.00 80.00 71 PHE A C 1
ATOM 590 O O . PHE A 1 71 ? 29.501 -6.113 -27.339 1.00 80.00 71 PHE A O 1
ATOM 597 N N . VAL A 1 72 ? 29.825 -5.173 -29.343 1.00 82.12 72 VAL A N 1
ATOM 598 C CA . VAL A 1 72 ? 30.584 -4.025 -28.812 1.00 82.12 72 VAL A CA 1
ATOM 599 C C . VAL A 1 72 ? 29.712 -3.153 -27.905 1.00 82.12 72 VAL A C 1
ATOM 601 O O . VAL A 1 72 ? 30.168 -2.721 -26.845 1.00 82.12 72 VAL A O 1
ATOM 604 N N . LEU A 1 73 ? 28.451 -2.917 -28.280 1.00 76.44 73 LEU A N 1
ATOM 605 C CA . LEU A 1 73 ? 27.492 -2.222 -27.422 1.00 76.44 73 LEU A CA 1
ATOM 606 C C . LEU A 1 73 ? 27.279 -2.981 -26.113 1.00 76.44 73 LEU A C 1
ATOM 608 O O . LEU A 1 73 ? 27.422 -2.377 -25.062 1.00 76.44 73 LEU A O 1
ATOM 612 N N . GLN A 1 74 ? 27.062 -4.299 -26.145 1.00 76.06 74 GLN A N 1
ATOM 613 C CA . GLN A 1 74 ? 26.914 -5.105 -24.930 1.00 76.06 74 GLN A CA 1
ATOM 614 C C . GLN A 1 74 ? 28.083 -4.903 -23.960 1.00 76.06 74 GLN A C 1
ATOM 616 O O . GLN A 1 74 ? 27.842 -4.682 -22.779 1.00 76.06 74 GLN A O 1
ATOM 621 N N . LEU A 1 75 ? 29.327 -4.941 -24.448 1.00 74.31 75 LEU A N 1
ATOM 622 C CA . LEU A 1 75 ? 30.522 -4.749 -23.617 1.00 74.31 75 LEU A CA 1
ATOM 623 C C . LEU A 1 75 ? 30.652 -3.326 -23.055 1.00 74.31 75 LEU A C 1
ATOM 625 O O . LEU A 1 75 ? 31.227 -3.140 -21.988 1.00 74.31 75 LEU A O 1
ATOM 629 N N . THR A 1 76 ? 30.144 -2.322 -23.769 1.00 76.75 76 THR A N 1
ATOM 630 C CA . THR A 1 76 ? 30.290 -0.906 -23.391 1.00 76.75 76 THR A CA 1
ATOM 631 C C . THR A 1 76 ? 29.102 -0.364 -22.599 1.00 76.75 76 THR A C 1
ATOM 633 O O . THR A 1 76 ? 29.259 0.597 -21.849 1.00 76.75 76 THR A O 1
ATOM 636 N N . THR A 1 77 ? 27.926 -0.986 -22.709 1.00 68.75 77 THR A N 1
ATOM 637 C CA . THR A 1 77 ? 26.678 -0.552 -22.065 1.00 68.75 77 THR A CA 1
ATOM 638 C C . THR A 1 77 ? 26.215 -1.495 -20.954 1.00 68.75 77 THR A C 1
ATOM 640 O O . THR A 1 77 ? 25.037 -1.474 -20.598 1.00 68.75 77 THR A O 1
ATOM 643 N N . THR A 1 78 ? 27.093 -2.341 -20.399 1.00 65.94 78 THR A N 1
ATOM 644 C CA . THR A 1 78 ? 26.724 -3.196 -19.261 1.00 65.94 78 THR A CA 1
ATOM 645 C C . THR A 1 78 ? 26.289 -2.333 -18.080 1.00 65.94 78 THR A C 1
ATOM 647 O O . THR A 1 78 ? 27.082 -1.559 -17.536 1.00 65.94 78 THR A O 1
ATOM 650 N N . VAL A 1 79 ? 25.036 -2.473 -17.655 1.00 69.88 79 VAL A N 1
ATOM 651 C CA . VAL A 1 79 ? 24.536 -1.811 -16.451 1.00 69.88 79 VAL A CA 1
ATOM 652 C C . VAL A 1 79 ? 24.866 -2.686 -15.245 1.00 69.88 79 VAL A C 1
ATOM 654 O O . VAL A 1 79 ? 24.578 -3.880 -15.237 1.00 69.88 79 VAL A O 1
ATOM 657 N N . SER A 1 80 ? 25.482 -2.103 -14.213 1.00 76.62 80 SER A N 1
ATOM 658 C CA . SER A 1 80 ? 25.715 -2.813 -12.953 1.00 76.62 80 SER A CA 1
ATOM 659 C C . SER A 1 80 ? 24.382 -3.006 -12.231 1.00 76.62 80 SER A C 1
ATOM 661 O O . SER A 1 80 ? 23.829 -2.059 -11.665 1.00 76.62 80 SER A O 1
ATOM 663 N N . GLN A 1 81 ? 23.876 -4.240 -12.249 1.00 71.56 81 GLN A N 1
ATOM 664 C CA . GLN A 1 81 ? 22.643 -4.609 -11.554 1.00 71.56 81 GLN A CA 1
ATOM 665 C C . GLN A 1 81 ? 22.744 -4.347 -10.047 1.00 71.56 81 GLN A C 1
ATOM 667 O O . GLN A 1 81 ? 21.782 -3.909 -9.430 1.00 71.56 81 GLN A O 1
ATOM 672 N N . GLU A 1 82 ? 23.927 -4.543 -9.463 1.00 75.12 82 GLU A N 1
ATOM 673 C CA . GLU A 1 82 ? 24.199 -4.233 -8.059 1.00 75.12 82 GLU A CA 1
ATOM 674 C C . GLU A 1 82 ? 23.964 -2.749 -7.750 1.00 75.12 82 GLU A C 1
ATOM 676 O O . GLU A 1 82 ? 23.245 -2.424 -6.807 1.00 75.12 82 GLU A O 1
ATOM 681 N N . LYS A 1 83 ? 24.483 -1.837 -8.587 1.00 77.75 83 LYS A N 1
ATOM 682 C CA . LYS A 1 83 ? 24.246 -0.393 -8.426 1.00 77.75 83 LYS A CA 1
ATOM 683 C C . LYS A 1 83 ? 22.771 -0.028 -8.591 1.00 77.75 83 LYS A C 1
ATOM 685 O O . LYS A 1 83 ? 22.283 0.821 -7.850 1.00 77.75 83 LYS A O 1
ATOM 690 N N . LEU A 1 84 ? 22.059 -0.660 -9.530 1.00 75.94 84 LEU A N 1
ATOM 691 C CA . LEU A 1 84 ? 20.613 -0.461 -9.688 1.00 75.94 84 LEU A CA 1
ATOM 692 C C . LEU A 1 84 ? 19.840 -0.927 -8.450 1.00 75.94 84 LEU A C 1
ATOM 694 O O . LEU A 1 84 ? 19.000 -0.186 -7.945 1.00 75.94 84 LEU A O 1
ATOM 698 N N . ASN A 1 85 ? 20.150 -2.120 -7.941 1.00 74.75 85 ASN A N 1
ATOM 699 C CA . ASN A 1 85 ? 19.506 -2.685 -6.759 1.00 74.75 85 ASN A CA 1
ATOM 700 C C . ASN A 1 85 ? 19.781 -1.828 -5.518 1.00 74.75 85 ASN A C 1
ATOM 702 O O . ASN A 1 85 ? 18.860 -1.556 -4.752 1.00 74.75 85 ASN A O 1
ATOM 706 N N . LEU A 1 86 ? 21.018 -1.348 -5.348 1.00 82.06 86 LEU A N 1
ATOM 707 C CA . LEU A 1 86 ? 21.387 -0.446 -4.258 1.00 82.06 86 LEU A CA 1
ATOM 708 C C . LEU A 1 86 ? 20.621 0.879 -4.347 1.00 82.06 86 LEU A C 1
ATOM 710 O O . LEU A 1 86 ? 20.042 1.315 -3.355 1.00 82.06 86 LEU A O 1
ATOM 714 N N . ALA A 1 87 ? 20.562 1.493 -5.532 1.00 83.75 87 ALA A N 1
ATOM 715 C CA . ALA A 1 87 ? 19.818 2.732 -5.744 1.00 83.75 87 ALA A CA 1
ATOM 716 C C . ALA A 1 87 ? 18.309 2.547 -5.504 1.00 83.75 87 ALA A C 1
ATOM 718 O O . ALA A 1 87 ? 17.665 3.402 -4.895 1.00 83.75 87 ALA A O 1
ATOM 719 N N . TYR A 1 88 ? 17.740 1.418 -5.939 1.00 82.19 88 TYR A N 1
ATOM 720 C CA . TYR A 1 88 ? 16.350 1.064 -5.654 1.00 82.19 88 TYR A CA 1
ATOM 721 C C . TYR A 1 88 ? 16.125 0.881 -4.149 1.00 82.19 88 TYR A C 1
ATOM 723 O O . TYR A 1 88 ? 15.162 1.412 -3.604 1.00 82.19 88 TYR A O 1
ATOM 731 N N . HIS A 1 89 ? 17.033 0.190 -3.456 1.00 84.62 89 HIS A N 1
ATOM 732 C CA . HIS A 1 89 ? 16.930 -0.018 -2.016 1.00 84.62 89 HIS A CA 1
ATOM 733 C C . HIS A 1 89 ? 16.988 1.304 -1.241 1.00 84.62 89 HIS A C 1
ATOM 735 O O . HIS A 1 89 ? 16.107 1.568 -0.430 1.00 84.62 89 HIS A O 1
ATOM 741 N N . GLN A 1 90 ? 17.946 2.174 -1.568 1.00 87.44 90 GLN A N 1
ATOM 742 C CA . GLN A 1 90 ? 18.068 3.512 -0.980 1.00 87.44 90 GLN A CA 1
ATOM 743 C C . GLN A 1 90 ? 16.820 4.372 -1.226 1.00 87.44 90 GLN A C 1
ATOM 745 O O . GLN A 1 90 ? 16.372 5.091 -0.336 1.00 87.44 90 GLN A O 1
ATOM 750 N N . ARG A 1 91 ? 16.201 4.268 -2.410 1.00 86.50 91 ARG A N 1
ATOM 751 C CA . ARG A 1 91 ? 14.970 5.006 -2.740 1.00 86.50 91 ARG A CA 1
ATOM 752 C C . ARG A 1 91 ? 13.787 4.641 -1.834 1.00 86.50 91 ARG A C 1
ATOM 754 O O . ARG A 1 91 ? 12.950 5.505 -1.576 1.00 86.50 91 ARG A O 1
ATOM 761 N N . PHE A 1 92 ? 13.716 3.393 -1.368 1.00 89.44 92 PHE A N 1
ATOM 762 C CA . PHE A 1 92 ? 12.612 2.854 -0.559 1.00 89.44 92 PHE A CA 1
ATOM 763 C C . PHE A 1 92 ? 13.012 2.504 0.880 1.00 89.44 92 PHE A C 1
ATOM 765 O O . PHE A 1 92 ? 12.246 1.869 1.598 1.00 89.44 92 PHE A O 1
ATOM 772 N N . GLU A 1 93 ? 14.179 2.952 1.337 1.00 90.88 93 GLU A N 1
ATOM 773 C CA . GLU A 1 93 ? 14.718 2.620 2.658 1.00 90.88 93 GLU A CA 1
ATOM 774 C C . GLU A 1 93 ? 13.738 2.964 3.792 1.00 90.88 93 GLU A C 1
ATOM 776 O O . GLU A 1 93 ? 13.497 2.147 4.678 1.00 90.88 93 GLU A O 1
ATOM 781 N N . ARG A 1 94 ? 13.094 4.140 3.736 1.00 91.38 94 ARG A N 1
ATOM 782 C CA . ARG A 1 94 ? 12.095 4.538 4.745 1.00 91.38 94 ARG A CA 1
ATOM 783 C C . ARG A 1 94 ? 10.876 3.613 4.770 1.00 91.38 94 ARG A C 1
ATOM 785 O O . ARG A 1 94 ? 10.394 3.292 5.853 1.00 91.38 94 ARG A O 1
ATOM 792 N N . ASP A 1 95 ? 10.406 3.164 3.606 1.00 91.94 95 ASP A N 1
ATOM 793 C CA . ASP A 1 95 ? 9.285 2.223 3.512 1.00 91.94 95 ASP A CA 1
ATOM 794 C C . ASP A 1 95 ? 9.658 0.874 4.126 1.00 91.94 95 ASP A C 1
ATOM 796 O O . ASP A 1 95 ? 8.850 0.270 4.831 1.00 91.94 95 ASP A O 1
ATOM 800 N N . TYR A 1 96 ? 10.879 0.404 3.857 1.00 94.06 96 TYR A N 1
ATOM 801 C CA . TYR A 1 96 ? 11.385 -0.862 4.381 1.00 94.06 96 TYR A CA 1
ATOM 802 C C . TYR A 1 96 ? 11.571 -0.808 5.888 1.00 94.06 96 TYR A C 1
ATOM 804 O O . TYR A 1 96 ? 11.111 -1.715 6.571 1.00 94.06 96 TYR A O 1
ATOM 812 N N . ASN A 1 97 ? 12.138 0.282 6.404 1.00 95.06 97 ASN A N 1
ATOM 813 C CA . ASN A 1 97 ? 12.294 0.490 7.839 1.00 95.06 97 ASN A CA 1
ATOM 814 C C . ASN A 1 97 ? 10.940 0.528 8.555 1.00 95.06 97 ASN A C 1
ATOM 816 O O . ASN A 1 97 ? 10.798 -0.069 9.620 1.00 95.06 97 ASN A O 1
ATOM 820 N N . TYR A 1 98 ? 9.932 1.179 7.964 1.00 95.50 98 TYR A N 1
ATOM 821 C CA . TYR A 1 98 ? 8.575 1.174 8.509 1.00 95.50 98 TYR A CA 1
ATOM 822 C C . TYR A 1 98 ? 7.963 -0.235 8.512 1.00 95.50 98 TYR A C 1
ATOM 824 O O . TYR A 1 98 ? 7.421 -0.655 9.532 1.00 95.50 98 TYR A O 1
ATOM 832 N N . ILE A 1 99 ? 8.091 -0.987 7.409 1.00 96.25 99 ILE A N 1
ATOM 833 C CA . ILE A 1 99 ? 7.632 -2.385 7.344 1.00 96.25 99 ILE A CA 1
ATOM 834 C C . ILE A 1 99 ? 8.315 -3.203 8.439 1.00 96.25 99 ILE A C 1
ATOM 836 O O . ILE A 1 99 ? 7.634 -3.829 9.241 1.00 96.25 99 ILE A O 1
ATOM 840 N N . ASP A 1 100 ? 9.643 -3.168 8.515 1.00 96.50 100 ASP A N 1
ATOM 841 C CA . ASP A 1 100 ? 10.407 -3.965 9.476 1.00 96.50 100 ASP A CA 1
ATOM 842 C C . ASP A 1 100 ? 10.049 -3.603 10.925 1.00 96.50 100 ASP A C 1
ATOM 844 O O . ASP A 1 100 ? 9.938 -4.484 11.781 1.00 96.50 100 ASP A O 1
ATOM 848 N N . GLN A 1 101 ? 9.791 -2.322 11.199 1.00 97.06 101 GLN A N 1
ATOM 849 C CA . GLN A 1 101 ? 9.312 -1.863 12.498 1.00 97.06 101 GLN A CA 1
ATOM 850 C C . GLN A 1 101 ? 7.921 -2.417 12.832 1.00 97.06 101 GLN A C 1
ATOM 852 O O . GLN A 1 101 ? 7.740 -2.944 13.929 1.00 97.06 101 GLN A O 1
ATOM 857 N N . GLU A 1 102 ? 6.949 -2.325 11.924 1.00 96.50 102 GLU A N 1
ATOM 858 C CA . GLU A 1 102 ? 5.591 -2.830 12.167 1.00 96.50 102 GLU A CA 1
ATOM 859 C C . GLU A 1 102 ? 5.556 -4.357 12.298 1.00 96.50 102 GLU A C 1
ATOM 861 O O . GLU A 1 102 ? 4.857 -4.889 13.160 1.00 96.50 102 GLU A O 1
ATOM 866 N N . ILE A 1 103 ? 6.364 -5.071 11.509 1.00 97.12 103 ILE A N 1
ATOM 867 C CA . ILE A 1 103 ? 6.522 -6.527 11.613 1.00 97.12 103 ILE A CA 1
ATOM 868 C C . ILE A 1 103 ? 7.119 -6.905 12.974 1.00 97.12 103 ILE A C 1
ATOM 870 O O . ILE A 1 103 ? 6.617 -7.814 13.638 1.00 97.12 103 ILE A O 1
ATOM 874 N N . ARG A 1 104 ? 8.138 -6.172 13.442 1.00 97.19 104 ARG A N 1
ATOM 875 C CA . ARG A 1 104 ? 8.710 -6.374 14.780 1.00 97.19 104 ARG A CA 1
ATOM 876 C C . ARG A 1 104 ? 7.682 -6.109 15.882 1.00 97.19 104 ARG A C 1
ATOM 878 O O . ARG A 1 104 ? 7.548 -6.931 16.784 1.00 97.19 104 ARG A O 1
ATOM 885 N N . ILE A 1 105 ? 6.921 -5.016 15.791 1.00 96.25 105 ILE A N 1
ATOM 886 C CA . ILE A 1 105 ? 5.857 -4.692 16.756 1.00 96.25 105 ILE A CA 1
ATOM 887 C C . ILE A 1 105 ? 4.798 -5.798 16.781 1.00 96.25 105 ILE A C 1
ATOM 889 O O . ILE A 1 105 ? 4.377 -6.213 17.861 1.00 96.25 105 ILE A O 1
ATOM 893 N N . ALA A 1 106 ? 4.385 -6.311 15.620 1.00 96.38 106 ALA A N 1
ATOM 894 C CA . ALA A 1 106 ? 3.413 -7.396 15.535 1.00 96.38 106 ALA A CA 1
ATOM 895 C C . ALA A 1 106 ? 3.915 -8.674 16.227 1.00 96.38 106 ALA A C 1
ATOM 897 O O . ALA A 1 106 ? 3.168 -9.313 16.975 1.00 96.38 106 ALA A O 1
ATOM 898 N N . LYS A 1 107 ? 5.199 -8.999 16.056 1.00 96.62 107 LYS A N 1
ATOM 899 C CA . LYS A 1 107 ? 5.838 -10.135 16.722 1.00 96.62 107 LYS A CA 1
ATOM 900 C C . LYS A 1 107 ? 5.919 -9.947 18.235 1.00 96.62 107 LYS A C 1
ATOM 902 O O . LYS A 1 107 ? 5.468 -10.810 18.981 1.00 96.62 107 LYS A O 1
ATOM 907 N N . GLU A 1 108 ? 6.432 -8.810 18.694 1.00 96.25 108 GLU A N 1
ATOM 908 C CA . GLU A 1 108 ? 6.671 -8.541 20.119 1.00 96.25 108 GLU A CA 1
ATOM 909 C C . GLU A 1 108 ? 5.374 -8.336 20.915 1.00 96.25 108 GLU A C 1
ATOM 911 O O . GLU A 1 108 ? 5.225 -8.858 22.019 1.00 96.25 108 GLU A O 1
ATOM 916 N N . LYS A 1 109 ? 4.416 -7.582 20.366 1.00 95.19 109 LYS A N 1
ATOM 917 C CA . LYS A 1 109 ? 3.190 -7.181 21.074 1.00 95.19 109 LYS A CA 1
ATOM 918 C C . LYS A 1 109 ? 2.051 -8.185 20.903 1.00 95.19 109 LYS A C 1
ATOM 920 O O . LYS A 1 109 ? 1.197 -8.331 21.788 1.00 95.19 109 LYS A O 1
ATOM 925 N N . TYR A 1 110 ? 1.998 -8.848 19.750 1.00 94.56 110 TYR A N 1
ATOM 926 C CA . TYR A 1 110 ? 0.871 -9.696 19.366 1.00 94.56 110 TYR A CA 1
ATOM 927 C C . TYR A 1 110 ? 1.248 -11.160 19.127 1.00 94.56 110 TYR A C 1
ATOM 929 O O . TYR A 1 110 ? 0.340 -11.980 19.038 1.00 94.56 110 TYR A O 1
ATOM 937 N N . GLY A 1 111 ? 2.540 -11.509 19.101 1.00 94.75 111 GLY A N 1
ATOM 938 C CA . GLY A 1 111 ? 2.994 -12.880 18.851 1.00 94.75 111 GLY A CA 1
ATOM 939 C C . GLY A 1 111 ? 2.796 -13.333 17.402 1.00 94.75 111 GLY A C 1
ATOM 940 O O . GLY A 1 111 ? 2.763 -14.532 17.144 1.00 94.75 111 GLY A O 1
ATOM 941 N N . ILE A 1 112 ? 2.627 -12.393 16.467 1.00 96.19 112 ILE A N 1
ATOM 942 C CA . ILE A 1 112 ? 2.397 -12.679 15.047 1.00 96.19 112 ILE A CA 1
ATOM 943 C C . ILE A 1 112 ? 3.744 -12.738 14.331 1.00 96.19 112 ILE A C 1
ATOM 945 O O . ILE A 1 112 ? 4.461 -11.740 14.283 1.00 96.19 112 ILE A O 1
ATOM 949 N N . ASP A 1 113 ? 4.068 -13.891 13.749 1.00 95.31 113 ASP A N 1
ATOM 950 C CA . ASP A 1 113 ? 5.270 -14.071 12.933 1.00 95.31 113 ASP A CA 1
ATOM 951 C C . ASP A 1 113 ? 4.879 -14.189 11.458 1.00 95.31 113 ASP A C 1
ATOM 953 O O . ASP A 1 113 ? 4.223 -15.147 11.044 1.00 95.31 113 ASP A O 1
ATOM 957 N N . TYR A 1 114 ? 5.249 -13.188 10.663 1.00 95.62 114 TYR A N 1
ATOM 958 C CA . TYR A 1 114 ? 4.991 -13.205 9.227 1.00 95.62 114 TYR A CA 1
ATOM 959 C C . TYR A 1 114 ? 6.043 -14.043 8.513 1.00 95.62 114 TYR A C 1
ATOM 961 O O . TYR A 1 114 ? 7.230 -13.962 8.820 1.00 95.62 114 TYR A O 1
ATOM 969 N N . SER A 1 115 ? 5.617 -14.804 7.504 1.00 95.38 115 SER A N 1
ATOM 970 C CA . SER A 1 115 ? 6.562 -15.527 6.653 1.00 95.38 115 SER A CA 1
ATOM 971 C C . SER A 1 115 ? 7.525 -14.562 5.952 1.00 95.38 115 SER A C 1
ATOM 973 O O . SER A 1 115 ? 7.131 -13.455 5.566 1.00 95.38 115 SER A O 1
ATOM 975 N N . GLU A 1 116 ? 8.765 -14.999 5.723 1.00 94.06 116 GLU A N 1
ATOM 976 C CA . GLU A 1 116 ? 9.761 -14.217 4.975 1.00 94.06 116 GLU A CA 1
ATOM 977 C C . GLU A 1 116 ? 9.225 -13.790 3.604 1.00 94.06 116 GLU A C 1
ATOM 979 O O . GLU A 1 116 ? 9.390 -12.641 3.199 1.00 94.06 116 GLU A O 1
ATOM 984 N N . GLN A 1 117 ? 8.482 -14.679 2.938 1.00 93.69 117 GLN A N 1
ATOM 985 C CA . GLN A 1 117 ? 7.838 -14.394 1.660 1.00 93.69 117 GLN A CA 1
ATOM 986 C C . GLN A 1 117 ? 6.823 -13.243 1.766 1.00 93.69 117 GLN A C 1
ATOM 988 O O . GLN A 1 117 ? 6.793 -12.369 0.901 1.00 93.69 117 GLN A O 1
ATOM 993 N N . THR A 1 118 ? 6.006 -13.197 2.824 1.00 93.56 118 THR A N 1
ATOM 994 C CA . THR A 1 118 ? 5.052 -12.097 3.056 1.00 93.56 118 THR A CA 1
ATOM 995 C C . THR A 1 118 ? 5.782 -10.764 3.205 1.00 93.56 118 THR A C 1
ATOM 997 O O . THR A 1 118 ? 5.362 -9.770 2.609 1.00 93.56 118 THR A O 1
ATOM 1000 N N . VAL A 1 119 ? 6.881 -10.747 3.965 1.00 94.88 119 VAL A N 1
ATOM 1001 C CA . VAL A 1 119 ? 7.702 -9.548 4.195 1.00 94.88 119 VAL A CA 1
ATOM 1002 C C . VAL A 1 119 ? 8.403 -9.108 2.908 1.00 94.88 119 VAL A C 1
ATOM 1004 O O . VAL A 1 119 ? 8.416 -7.921 2.582 1.00 94.88 119 VAL A O 1
ATOM 1007 N N . GLU A 1 120 ? 8.931 -10.047 2.125 1.00 92.06 120 GLU A N 1
ATOM 1008 C CA . GLU A 1 120 ? 9.552 -9.760 0.831 1.00 92.06 120 GLU A CA 1
ATOM 1009 C C . GLU A 1 120 ? 8.541 -9.143 -0.151 1.00 92.06 120 GLU A C 1
ATOM 1011 O O . GLU A 1 120 ? 8.827 -8.137 -0.805 1.00 92.06 120 GLU A O 1
ATOM 1016 N N . ILE A 1 121 ? 7.324 -9.695 -0.218 1.00 91.62 121 ILE A N 1
ATOM 1017 C CA . ILE A 1 121 ? 6.234 -9.155 -1.043 1.00 91.62 121 ILE A CA 1
ATOM 1018 C C . ILE A 1 121 ? 5.828 -7.753 -0.568 1.00 91.62 121 ILE A C 1
ATOM 1020 O O . ILE A 1 121 ? 5.659 -6.858 -1.398 1.00 91.62 121 ILE A O 1
ATOM 1024 N N . LEU A 1 122 ? 5.761 -7.519 0.747 1.00 92.25 122 LEU A N 1
ATOM 1025 C CA . LEU A 1 122 ? 5.505 -6.189 1.306 1.00 92.25 122 LEU A CA 1
ATOM 1026 C C . LEU A 1 122 ? 6.591 -5.178 0.942 1.00 92.25 122 LEU A C 1
ATOM 1028 O O . LEU A 1 122 ? 6.297 -3.989 0.866 1.00 92.25 122 LEU A O 1
ATOM 1032 N N . LYS A 1 123 ? 7.834 -5.593 0.694 1.00 91.56 123 LYS A N 1
ATOM 1033 C CA . LYS A 1 123 ? 8.902 -4.691 0.232 1.00 91.56 123 LYS A CA 1
ATOM 1034 C C . LYS A 1 123 ? 8.825 -4.432 -1.281 1.00 91.56 123 LYS A C 1
ATOM 1036 O O . LYS A 1 123 ? 9.223 -3.370 -1.749 1.00 91.56 123 LYS A O 1
ATOM 1041 N N . LYS A 1 124 ? 8.186 -5.303 -2.061 1.00 87.69 124 LYS A N 1
ATOM 1042 C CA . LYS A 1 124 ? 7.958 -5.094 -3.504 1.00 87.69 124 LYS A CA 1
ATOM 1043 C C . LYS A 1 124 ? 6.847 -4.065 -3.757 1.00 87.69 124 LYS A C 1
ATOM 1045 O O . LYS A 1 124 ? 5.815 -4.071 -3.085 1.00 87.69 124 LYS A O 1
ATOM 1050 N N . GLN A 1 125 ? 7.055 -3.129 -4.690 1.00 79.06 125 GLN A N 1
ATOM 1051 C CA . GLN A 1 125 ? 6.119 -2.013 -4.915 1.00 79.06 125 GLN A CA 1
ATOM 1052 C C . GLN A 1 125 ? 4.960 -2.372 -5.859 1.00 79.06 125 GLN A C 1
ATOM 1054 O O . GLN A 1 125 ? 3.811 -2.105 -5.516 1.00 79.06 125 GLN A O 1
ATOM 1059 N N . VAL A 1 126 ? 5.263 -2.918 -7.044 1.00 77.94 126 VAL A N 1
ATOM 1060 C CA . VAL A 1 126 ? 4.288 -3.140 -8.137 1.00 77.94 126 VAL A CA 1
ATOM 1061 C C . VAL A 1 126 ? 4.504 -4.507 -8.808 1.00 77.94 126 VAL A C 1
ATOM 1063 O O . VAL A 1 126 ? 4.386 -4.647 -10.019 1.00 77.94 126 VAL A O 1
ATOM 1066 N N . THR A 1 127 ? 4.858 -5.536 -8.036 1.00 81.44 127 THR A N 1
ATOM 1067 C CA . THR A 1 127 ? 4.922 -6.914 -8.556 1.00 81.44 127 THR A CA 1
ATOM 1068 C C . THR A 1 127 ? 3.544 -7.555 -8.566 1.00 81.44 127 THR A C 1
ATOM 1070 O O . THR A 1 127 ? 2.682 -7.195 -7.763 1.00 81.44 127 THR A O 1
ATOM 1073 N N . GLU A 1 128 ? 3.342 -8.562 -9.417 1.00 80.00 128 GLU A N 1
ATOM 1074 C CA . GLU A 1 128 ? 2.108 -9.358 -9.423 1.00 80.00 128 GLU A CA 1
ATOM 1075 C C . GLU A 1 128 ? 1.783 -9.923 -8.030 1.00 80.00 128 GLU A C 1
ATOM 1077 O O . GLU A 1 128 ? 0.641 -9.876 -7.579 1.00 80.00 128 GLU A O 1
ATOM 1082 N N . SER A 1 129 ? 2.803 -10.392 -7.306 1.00 84.94 129 SER A N 1
ATOM 1083 C CA . SER A 1 129 ? 2.660 -10.876 -5.932 1.00 84.94 129 SER A CA 1
ATOM 1084 C C . SER A 1 129 ? 2.213 -9.785 -4.954 1.00 84.94 129 SER A C 1
ATOM 1086 O O . SER A 1 129 ? 1.388 -10.058 -4.086 1.00 84.94 129 SER A O 1
ATOM 1088 N N . SER A 1 130 ? 2.706 -8.552 -5.113 1.00 89.44 130 SER A N 1
ATOM 1089 C CA . SER A 1 130 ? 2.316 -7.400 -4.291 1.00 89.44 130 SER A CA 1
ATOM 1090 C C . SER A 1 130 ? 0.867 -6.998 -4.568 1.00 89.44 130 SER A C 1
ATOM 1092 O O . SER A 1 130 ? 0.077 -6.849 -3.639 1.00 89.44 130 SER A O 1
ATOM 1094 N N . VAL A 1 131 ? 0.471 -6.945 -5.845 1.00 89.75 131 VAL A N 1
ATOM 1095 C CA . VAL A 1 131 ? -0.916 -6.662 -6.249 1.00 89.75 131 VAL A CA 1
ATOM 1096 C C . VAL A 1 131 ? -1.873 -7.728 -5.711 1.00 89.75 131 VAL A C 1
ATOM 1098 O O . VAL A 1 131 ? -2.865 -7.390 -5.068 1.00 89.75 131 VAL A O 1
ATOM 1101 N N . LYS A 1 132 ? -1.542 -9.014 -5.886 1.00 90.88 132 LYS A N 1
ATOM 1102 C CA . LYS A 1 132 ? -2.327 -10.134 -5.342 1.00 90.88 132 LYS A CA 1
ATOM 1103 C C . LYS A 1 132 ? -2.447 -10.073 -3.819 1.00 90.88 132 LYS A C 1
ATOM 1105 O O . LYS A 1 132 ? -3.506 -10.389 -3.283 1.00 90.88 132 LYS A O 1
ATOM 1110 N N . GLN A 1 133 ? -1.391 -9.657 -3.115 1.00 94.44 133 GLN A N 1
ATOM 1111 C CA . GLN A 1 133 ? -1.434 -9.472 -1.664 1.00 94.44 133 GLN A CA 1
ATOM 1112 C C . GLN A 1 133 ? -2.413 -8.355 -1.281 1.00 94.44 133 GLN A C 1
ATOM 1114 O O . GLN A 1 133 ? -3.270 -8.579 -0.430 1.00 94.44 133 GLN A O 1
ATOM 1119 N N . VAL A 1 134 ? -2.351 -7.194 -1.940 1.00 95.06 134 VAL A N 1
ATOM 1120 C CA . VAL A 1 134 ? -3.288 -6.080 -1.707 1.00 95.06 134 VAL A CA 1
ATOM 1121 C C . VAL A 1 134 ? -4.738 -6.508 -1.962 1.00 95.06 134 VAL A C 1
ATOM 1123 O O . VAL A 1 134 ? -5.608 -6.268 -1.125 1.00 95.06 134 VAL A O 1
ATOM 1126 N N . GLU A 1 135 ? -5.001 -7.202 -3.070 1.00 92.75 135 GLU A N 1
ATOM 1127 C CA . GLU A 1 135 ? -6.334 -7.721 -3.399 1.00 92.75 135 GLU A CA 1
ATOM 1128 C C . GLU A 1 135 ? -6.833 -8.751 -2.378 1.00 92.75 135 GLU A C 1
ATOM 1130 O O . GLU A 1 135 ? -7.992 -8.700 -1.959 1.00 92.75 135 GLU A O 1
ATOM 1135 N N . SER A 1 136 ? -5.962 -9.669 -1.949 1.00 94.44 136 SER A N 1
ATOM 1136 C CA . SER A 1 136 ? -6.289 -10.682 -0.942 1.00 94.44 136 SER A CA 1
ATOM 1137 C C . SER A 1 136 ? -6.651 -10.043 0.396 1.00 94.44 136 SER A C 1
ATOM 1139 O O . SER A 1 136 ? -7.645 -10.435 1.010 1.00 94.44 136 SER A O 1
ATOM 1141 N N . VAL A 1 137 ? -5.884 -9.039 0.832 1.00 96.62 137 VAL A N 1
ATOM 1142 C CA . VAL A 1 137 ? -6.164 -8.302 2.069 1.00 96.62 137 VAL A CA 1
ATOM 1143 C C . VAL A 1 137 ? -7.487 -7.542 1.940 1.00 96.62 137 VAL A C 1
ATOM 1145 O O . VAL A 1 137 ? -8.359 -7.721 2.786 1.00 96.62 137 VAL A O 1
ATOM 1148 N N . LYS A 1 138 ? -7.719 -6.794 0.850 1.00 95.81 138 LYS A N 1
ATOM 1149 C CA . LYS A 1 138 ? -9.007 -6.112 0.608 1.00 95.81 138 LYS A CA 1
ATOM 1150 C C . LYS A 1 138 ? -10.188 -7.088 0.670 1.00 95.81 138 LYS A C 1
ATOM 1152 O O . LYS A 1 138 ? -11.203 -6.800 1.303 1.00 95.81 138 LYS A O 1
ATOM 1157 N N . LYS A 1 139 ? -10.064 -8.253 0.030 1.00 94.81 139 LYS A N 1
ATOM 1158 C CA . LYS A 1 139 ? -11.122 -9.273 -0.011 1.00 94.81 139 LYS A CA 1
ATOM 1159 C C . LYS A 1 139 ? -11.431 -9.859 1.369 1.00 94.81 139 LYS A C 1
ATOM 1161 O O . LYS A 1 139 ? -12.589 -10.174 1.632 1.00 94.81 139 LYS A O 1
ATOM 1166 N N . ALA A 1 140 ? -10.433 -9.988 2.244 1.00 96.56 140 ALA A N 1
ATOM 1167 C CA . ALA A 1 140 ? -10.634 -10.484 3.603 1.00 96.56 140 ALA A CA 1
ATOM 1168 C C . ALA A 1 140 ? -11.558 -9.569 4.428 1.00 96.56 140 ALA A C 1
ATOM 1170 O O . ALA A 1 140 ? -12.397 -10.072 5.170 1.00 96.56 140 ALA A O 1
ATOM 1171 N N . PHE A 1 141 ? -11.470 -8.247 4.240 1.00 96.81 141 PHE A N 1
ATOM 1172 C CA . PHE A 1 141 ? -12.334 -7.275 4.924 1.00 96.81 141 PHE A CA 1
ATOM 1173 C C . PHE A 1 141 ? -13.789 -7.303 4.441 1.00 96.81 141 PHE A C 1
ATOM 1175 O O . PHE A 1 141 ? -14.702 -7.132 5.247 1.00 96.81 141 PHE A O 1
ATOM 1182 N N . PHE A 1 142 ? -14.003 -7.552 3.146 1.00 92.19 142 PHE A N 1
ATOM 1183 C CA . PHE A 1 142 ? -15.338 -7.622 2.541 1.00 92.19 142 PHE A CA 1
ATOM 1184 C C . PHE A 1 142 ? -16.161 -8.834 3.025 1.00 92.19 142 PHE A C 1
ATOM 1186 O O . PHE A 1 142 ? -17.390 -8.824 2.962 1.00 92.19 142 PHE A O 1
ATOM 1193 N N . GLY A 1 143 ? -15.501 -9.892 3.506 1.00 88.12 143 GLY A N 1
ATOM 1194 C CA . GLY A 1 143 ? -16.162 -11.122 3.942 1.00 88.12 143 GLY A CA 1
ATOM 1195 C C . GLY A 1 143 ? -17.126 -10.950 5.128 1.00 88.12 143 GLY A C 1
ATOM 1196 O O . GLY A 1 143 ? -17.108 -9.963 5.861 1.00 88.12 143 GLY A O 1
ATOM 1197 N 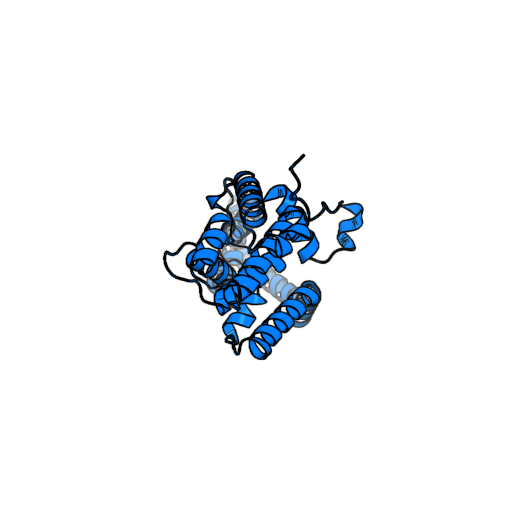N . ASP A 1 144 ? -17.966 -11.962 5.354 1.00 88.81 144 ASP A N 1
ATOM 1198 C CA . ASP A 1 144 ? -18.880 -12.052 6.514 1.00 88.81 144 ASP A CA 1
ATOM 1199 C C . ASP A 1 144 ? -18.239 -12.711 7.744 1.00 88.81 144 ASP A C 1
ATOM 1201 O O . ASP A 1 144 ? -18.927 -13.184 8.648 1.00 88.81 144 ASP A O 1
ATOM 1205 N N . ARG A 1 145 ? -16.909 -12.795 7.759 1.00 93.94 145 ARG A N 1
ATOM 1206 C CA . ARG A 1 145 ? -16.135 -13.401 8.841 1.00 93.94 145 ARG A CA 1
ATOM 1207 C C . ARG A 1 145 ? -15.242 -12.343 9.485 1.00 93.94 145 ARG A C 1
ATOM 1209 O O . ARG A 1 145 ? -14.807 -11.436 8.770 1.00 93.94 145 ARG A O 1
ATOM 1216 N N . PRO A 1 146 ? -14.947 -12.481 10.790 1.00 96.25 146 PRO A N 1
ATOM 1217 C CA . PRO A 1 146 ? -13.972 -11.631 11.453 1.00 96.25 146 PRO A CA 1
ATOM 1218 C C . PRO A 1 146 ? -12.618 -11.753 10.754 1.00 96.25 146 PRO A C 1
ATOM 1220 O O . PRO A 1 146 ? -12.112 -12.859 10.539 1.00 96.25 146 PRO A O 1
ATOM 1223 N N . VAL A 1 147 ? -12.049 -10.611 10.383 1.00 97.19 147 VAL A N 1
ATOM 1224 C CA . VAL A 1 147 ? -10.707 -10.531 9.804 1.00 97.19 147 VAL A CA 1
ATOM 1225 C C . VAL A 1 147 ? -9.652 -10.821 10.875 1.00 97.19 147 VAL A C 1
ATOM 1227 O O . VAL A 1 147 ? -9.778 -10.418 12.026 1.00 97.19 147 VAL A O 1
ATOM 1230 N N . THR A 1 148 ? -8.595 -11.541 10.518 1.00 97.31 148 THR A N 1
ATOM 1231 C CA . THR A 1 148 ? -7.534 -11.887 11.466 1.00 97.31 148 THR A CA 1
ATOM 1232 C C . THR A 1 148 ? -6.630 -10.682 11.764 1.00 97.31 148 THR A C 1
ATOM 1234 O O . THR A 1 148 ? -6.434 -9.813 10.911 1.00 97.31 148 THR A O 1
ATOM 1237 N N . LEU A 1 149 ? -6.060 -10.620 12.975 1.00 97.69 149 LEU A N 1
ATOM 1238 C CA . LEU A 1 149 ? -5.220 -9.499 13.426 1.00 97.69 149 LEU A CA 1
ATOM 1239 C C . LEU A 1 149 ? -4.004 -9.247 12.519 1.00 97.69 149 LEU A C 1
ATOM 1241 O O . LEU A 1 149 ? -3.667 -8.097 12.246 1.00 97.69 149 LEU A O 1
ATOM 1245 N N . ASP A 1 150 ? -3.374 -10.307 12.013 1.00 97.44 150 ASP A N 1
ATOM 1246 C CA . ASP A 1 150 ? -2.284 -10.215 11.037 1.00 97.44 150 ASP A CA 1
ATOM 1247 C C . ASP A 1 150 ? -2.747 -9.519 9.745 1.00 97.44 150 ASP A C 1
ATOM 1249 O O . ASP A 1 150 ? -2.112 -8.584 9.264 1.00 97.44 150 ASP A O 1
ATOM 1253 N N . THR A 1 151 ? -3.923 -9.873 9.231 1.00 98.06 151 THR A N 1
ATOM 1254 C CA . THR A 1 151 ? -4.505 -9.231 8.045 1.00 98.06 151 THR A CA 1
ATOM 1255 C C . THR A 1 151 ? -4.847 -7.755 8.292 1.00 98.06 151 THR A C 1
ATOM 1257 O O . THR A 1 151 ? -4.652 -6.927 7.398 1.00 98.06 151 THR A O 1
ATOM 1260 N N . ILE A 1 152 ? -5.302 -7.391 9.498 1.00 98.50 152 ILE A N 1
ATOM 1261 C CA . ILE A 1 152 ? -5.553 -5.986 9.873 1.00 98.50 152 ILE A CA 1
ATOM 1262 C C . ILE A 1 152 ? -4.252 -5.175 9.843 1.00 98.50 152 ILE A C 1
ATOM 1264 O O . ILE A 1 152 ? -4.200 -4.094 9.251 1.00 98.50 152 ILE A O 1
ATOM 1268 N N . ILE A 1 153 ? -3.182 -5.709 10.432 1.00 98.12 153 ILE A N 1
ATOM 1269 C CA . ILE A 1 153 ? -1.872 -5.050 10.454 1.00 98.12 153 ILE A CA 1
ATOM 1270 C C . ILE A 1 153 ? -1.308 -4.926 9.030 1.00 98.12 153 ILE A C 1
ATOM 1272 O O . ILE A 1 153 ? -0.795 -3.866 8.666 1.00 98.12 153 ILE A O 1
ATOM 1276 N N . LEU A 1 154 ? -1.462 -5.953 8.184 1.00 98.00 154 LEU A N 1
ATOM 1277 C CA . LEU A 1 154 ? -1.083 -5.873 6.768 1.00 98.00 154 LEU A CA 1
ATOM 1278 C C . LEU A 1 154 ? -1.822 -4.747 6.041 1.00 98.00 154 LEU A C 1
ATOM 1280 O O . LEU A 1 154 ? -1.191 -3.967 5.330 1.00 98.00 154 LEU A O 1
ATOM 1284 N N . GLN A 1 155 ? -3.137 -4.625 6.242 1.00 98.25 155 GLN A N 1
ATOM 1285 C CA . GLN A 1 155 ? -3.951 -3.559 5.654 1.00 98.25 155 GLN A CA 1
ATOM 1286 C C . GLN A 1 155 ? -3.429 -2.168 6.046 1.00 98.25 155 GLN A C 1
ATOM 1288 O O . GLN A 1 155 ? -3.301 -1.296 5.182 1.00 98.25 155 GLN A O 1
ATOM 1293 N N . LYS A 1 156 ? -3.063 -1.978 7.320 1.00 98.00 156 LYS A N 1
ATOM 1294 C CA . LYS A 1 156 ? -2.460 -0.738 7.833 1.00 98.00 156 LYS A CA 1
ATOM 1295 C C . LYS A 1 156 ? -1.153 -0.401 7.106 1.00 98.00 156 LYS A C 1
ATOM 1297 O O . LYS A 1 156 ? -1.014 0.693 6.558 1.00 98.00 156 LYS A O 1
ATOM 1302 N N . ILE A 1 157 ? -0.230 -1.364 7.019 1.00 97.56 157 ILE A N 1
ATOM 1303 C CA . ILE A 1 157 ? 1.069 -1.195 6.342 1.00 97.56 157 ILE A CA 1
ATOM 1304 C C . ILE A 1 157 ? 0.882 -0.874 4.850 1.00 97.56 157 ILE A C 1
ATOM 1306 O O . ILE A 1 157 ? 1.544 0.012 4.302 1.00 97.56 157 ILE A O 1
ATOM 1310 N N . ILE A 1 158 ? -0.039 -1.579 4.190 1.00 96.69 158 ILE A N 1
ATOM 1311 C CA . ILE A 1 158 ? -0.371 -1.419 2.769 1.00 96.69 158 ILE A CA 1
ATOM 1312 C C . ILE A 1 158 ? -0.867 0.002 2.465 1.00 96.69 158 ILE A C 1
ATOM 1314 O O . ILE A 1 158 ? -0.425 0.602 1.477 1.00 96.69 158 ILE A O 1
ATOM 1318 N N . ILE A 1 159 ? -1.740 0.557 3.317 1.00 96.75 159 ILE A N 1
ATOM 1319 C CA . ILE A 1 159 ? -2.220 1.940 3.188 1.00 96.75 159 ILE A CA 1
ATOM 1320 C C . ILE A 1 159 ? -1.070 2.922 3.427 1.00 96.75 159 ILE A C 1
ATOM 1322 O O . ILE A 1 159 ? -0.857 3.802 2.585 1.00 96.75 159 ILE A O 1
ATOM 1326 N N . ARG A 1 160 ? -0.298 2.753 4.516 1.00 96.00 160 ARG A N 1
ATOM 1327 C CA . ARG A 1 160 ? 0.824 3.643 4.863 1.00 96.00 160 ARG A CA 1
ATOM 1328 C C . ARG A 1 160 ? 1.793 3.802 3.696 1.00 96.00 160 ARG A C 1
ATOM 1330 O O . ARG A 1 160 ? 2.049 4.924 3.254 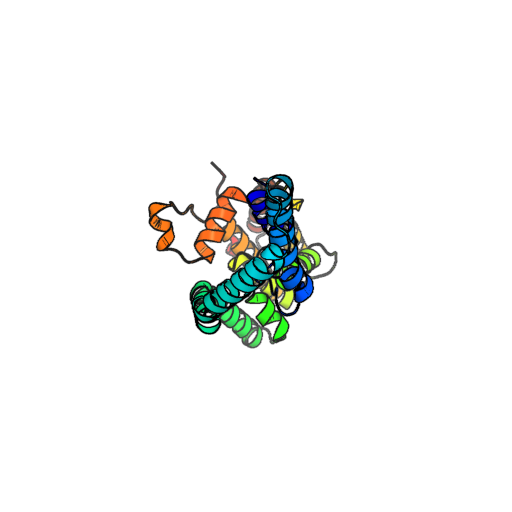1.00 96.00 160 ARG A O 1
ATOM 1337 N N . ASN A 1 161 ? 2.253 2.680 3.147 1.00 95.00 161 ASN A N 1
ATOM 1338 C CA . ASN A 1 161 ? 3.245 2.643 2.068 1.00 95.00 161 ASN A CA 1
ATOM 1339 C C . ASN A 1 161 ? 2.641 2.864 0.673 1.00 95.00 161 ASN A C 1
ATOM 1341 O O . ASN A 1 161 ? 3.337 2.764 -0.347 1.00 95.00 161 ASN A O 1
ATOM 1345 N N . TYR A 1 162 ? 1.340 3.162 0.620 1.00 93.56 162 TYR A N 1
ATOM 1346 C CA . TYR A 1 162 ? 0.587 3.450 -0.587 1.00 93.56 162 TYR A CA 1
ATOM 1347 C C . TYR A 1 162 ? 0.822 2.399 -1.687 1.00 93.56 162 TYR A C 1
ATOM 1349 O O . TYR A 1 162 ? 1.199 2.724 -2.818 1.00 93.56 162 TYR A O 1
ATOM 1357 N N . LYS A 1 163 ? 0.667 1.117 -1.340 1.00 91.75 163 LYS A N 1
ATOM 1358 C CA . LYS A 1 163 ? 0.889 -0.003 -2.270 1.00 91.75 163 LYS A CA 1
ATOM 1359 C C . LYS A 1 163 ? -0.103 0.016 -3.425 1.00 91.75 163 LYS A C 1
ATOM 1361 O O . LYS A 1 163 ? -1.257 0.389 -3.248 1.00 91.75 163 LYS A O 1
ATOM 1366 N N . GLU A 1 164 ? 0.342 -0.370 -4.619 1.00 81.75 164 GLU A N 1
ATOM 1367 C CA . GLU A 1 164 ? -0.530 -0.405 -5.795 1.00 81.75 164 GLU A CA 1
ATOM 1368 C C . GLU A 1 164 ? -1.406 -1.664 -5.823 1.00 81.75 164 GLU A C 1
ATOM 1370 O O . GLU A 1 164 ? -0.979 -2.736 -5.416 1.00 81.75 164 GLU A O 1
ATOM 1375 N N . GLY A 1 165 ? -2.640 -1.528 -6.315 1.00 68.69 165 GLY A N 1
ATOM 1376 C CA . GLY A 1 165 ? -3.630 -2.611 -6.399 1.00 68.69 165 GLY A CA 1
ATOM 1377 C C . GLY A 1 165 ? -4.000 -2.954 -7.839 1.00 68.69 165 GLY A C 1
ATOM 1378 O O . GLY A 1 165 ? -5.167 -3.185 -8.126 1.00 68.69 165 GLY A O 1
ATOM 1379 N N . GLY A 1 166 ? -3.019 -2.907 -8.744 1.00 66.00 166 GLY A N 1
ATOM 1380 C CA . GLY A 1 166 ? -3.214 -3.071 -10.186 1.00 66.00 166 GLY A CA 1
ATOM 1381 C C . GLY A 1 166 ? -3.445 -1.747 -10.927 1.00 66.00 166 GLY A C 1
ATOM 1382 O O . GLY A 1 166 ? -3.854 -0.738 -10.346 1.00 66.00 166 GLY A O 1
ATOM 1383 N N . ARG A 1 167 ? -3.137 -1.729 -12.232 1.00 60.62 167 ARG A N 1
ATOM 1384 C CA . ARG A 1 167 ? -3.345 -0.564 -13.106 1.00 60.62 167 ARG A CA 1
ATOM 1385 C C . ARG A 1 167 ? -4.727 -0.622 -13.748 1.00 60.62 167 ARG A C 1
ATOM 1387 O O . ARG A 1 167 ? -4.943 -1.371 -14.695 1.00 60.62 167 ARG A O 1
ATOM 1394 N N . TYR A 1 168 ? -5.635 0.239 -13.298 1.00 58.69 168 TYR A N 1
ATOM 1395 C CA . TYR A 1 168 ? -6.930 0.443 -13.947 1.00 58.69 168 TYR A CA 1
ATOM 1396 C C . TYR A 1 168 ? -6.862 1.680 -14.847 1.00 58.69 168 TYR A C 1
ATOM 1398 O O . TYR A 1 168 ? -6.858 2.823 -14.388 1.00 58.69 168 TYR A O 1
ATOM 1406 N N . TYR A 1 169 ? -6.760 1.458 -16.160 1.00 52.78 169 TYR A N 1
ATOM 1407 C CA . TYR A 1 169 ? -6.703 2.543 -17.147 1.00 52.78 169 TYR A CA 1
ATOM 1408 C C . TYR A 1 169 ? -8.041 3.283 -17.296 1.00 52.78 169 TYR A C 1
ATOM 1410 O O . TYR A 1 169 ? -8.050 4.453 -17.675 1.00 52.78 169 TYR A O 1
ATOM 1418 N N . TYR A 1 170 ? -9.156 2.636 -16.943 1.00 57.59 170 TYR A N 1
ATOM 1419 C CA . TYR A 1 170 ? -10.503 3.192 -17.038 1.00 57.59 170 TYR A CA 1
ATOM 1420 C C . TYR A 1 170 ? -11.064 3.538 -15.655 1.00 57.59 170 TYR A C 1
ATOM 1422 O O . TYR A 1 170 ? -11.035 2.718 -14.743 1.00 57.59 170 TYR A O 1
ATOM 1430 N N . LYS A 1 171 ? -11.607 4.758 -15.528 1.00 65.38 171 LYS A N 1
ATOM 1431 C CA . LYS A 1 171 ? -12.250 5.300 -14.317 1.00 65.38 171 LYS A CA 1
ATOM 1432 C C . LYS A 1 171 ? -11.369 5.250 -13.053 1.00 65.38 171 LYS A C 1
ATOM 1434 O O . LYS A 1 171 ? -11.761 4.695 -12.035 1.00 65.38 171 LYS A O 1
ATOM 1439 N N . ARG A 1 172 ? -10.180 5.863 -13.095 1.00 66.06 172 ARG A N 1
ATOM 1440 C CA . ARG A 1 172 ? -9.200 5.861 -11.980 1.00 66.06 172 ARG A CA 1
ATOM 1441 C C . ARG A 1 172 ? -9.773 6.256 -10.606 1.00 66.06 172 ARG A C 1
ATOM 1443 O O . ARG A 1 172 ? -9.325 5.711 -9.610 1.00 66.06 172 ARG A O 1
ATOM 1450 N N . ASN A 1 173 ? -10.786 7.126 -10.578 1.00 77.69 173 ASN A N 1
ATOM 1451 C CA . ASN A 1 173 ? -11.477 7.595 -9.366 1.00 77.69 173 ASN A CA 1
ATOM 1452 C C . ASN A 1 173 ? -12.776 6.847 -9.041 1.00 77.69 173 ASN A C 1
ATOM 1454 O O . ASN A 1 173 ? -13.630 7.370 -8.332 1.00 77.69 173 ASN A O 1
ATOM 1458 N N . ALA A 1 174 ? -12.974 5.650 -9.584 1.00 85.62 174 ALA A N 1
ATOM 1459 C CA . ALA A 1 174 ? -14.145 4.846 -9.269 1.00 85.62 174 ALA A CA 1
ATOM 1460 C C . ALA A 1 174 ? -13.928 4.040 -7.984 1.00 85.62 174 ALA A C 1
ATOM 1462 O O . ALA A 1 174 ? -12.823 3.562 -7.719 1.00 85.62 174 ALA A O 1
ATOM 1463 N N . ILE A 1 175 ? -14.990 3.869 -7.196 1.00 88.88 175 ILE A N 1
ATOM 1464 C CA . ILE A 1 175 ? -14.934 3.142 -5.922 1.00 88.88 175 ILE A CA 1
ATOM 1465 C C . ILE A 1 175 ? -14.537 1.673 -6.115 1.00 88.88 175 ILE A C 1
ATOM 1467 O O . ILE A 1 175 ? -13.856 1.095 -5.273 1.00 88.88 175 ILE A O 1
ATOM 1471 N N . GLU A 1 176 ? -14.875 1.087 -7.262 1.00 86.25 176 GLU A N 1
ATOM 1472 C CA . GLU A 1 176 ? -14.518 -0.282 -7.632 1.00 86.25 176 GLU A CA 1
ATOM 1473 C C . GLU A 1 176 ? -12.998 -0.454 -7.772 1.00 86.25 176 GLU A C 1
ATOM 1475 O O . GLU A 1 176 ? -12.460 -1.508 -7.431 1.00 86.25 176 GLU A O 1
ATOM 1480 N N . ASN A 1 177 ? -12.306 0.609 -8.197 1.00 85.50 177 ASN A N 1
ATOM 1481 C CA . ASN A 1 177 ? -10.856 0.646 -8.378 1.00 85.50 177 ASN A CA 1
ATOM 1482 C C . ASN A 1 177 ? -10.103 1.024 -7.093 1.00 85.50 177 ASN A C 1
ATOM 1484 O O . ASN A 1 177 ? -8.868 1.006 -7.074 1.00 85.50 177 ASN A O 1
ATOM 1488 N N . TRP A 1 178 ? -10.814 1.356 -6.008 1.00 90.94 178 TRP A N 1
ATOM 1489 C CA . TRP A 1 178 ? -10.186 1.544 -4.708 1.00 90.94 178 TRP A CA 1
ATOM 1490 C C . TRP A 1 178 ? -9.555 0.232 -4.254 1.00 90.94 178 TRP A C 1
ATOM 1492 O O . TRP A 1 178 ? -10.207 -0.803 -4.188 1.00 90.94 178 TRP A O 1
ATOM 1502 N N . ARG A 1 179 ? -8.266 0.255 -3.951 1.00 90.38 179 ARG A N 1
ATOM 1503 C CA . ARG A 1 179 ? -7.447 -0.954 -3.770 1.00 90.38 179 ARG A CA 1
ATOM 1504 C C . ARG A 1 179 ? -7.366 -1.473 -2.339 1.00 90.38 179 ARG A C 1
ATOM 1506 O O . ARG A 1 179 ? -6.872 -2.567 -2.113 1.00 90.38 179 ARG A O 1
ATOM 1513 N N . TYR A 1 180 ? -7.850 -0.699 -1.383 1.00 95.56 180 TYR A N 1
ATOM 1514 C CA . TYR A 1 180 ? -7.793 -1.023 0.038 1.00 95.56 180 TYR A CA 1
ATOM 1515 C C . TYR A 1 180 ? -9.185 -1.426 0.543 1.00 95.56 180 TYR A C 1
ATOM 1517 O O . TYR A 1 180 ? -10.173 -1.292 -0.185 1.00 95.56 180 TYR A O 1
ATOM 1525 N N . ALA A 1 181 ? -9.272 -1.914 1.782 1.00 96.62 181 ALA A N 1
ATOM 1526 C CA . ALA A 1 181 ? -10.555 -2.126 2.446 1.00 96.62 181 ALA A CA 1
ATOM 1527 C C . ALA A 1 181 ? -11.394 -0.834 2.435 1.00 96.62 181 ALA A C 1
ATOM 1529 O O . ALA A 1 181 ? -10.847 0.274 2.524 1.00 96.62 181 ALA A O 1
ATOM 1530 N N . LEU A 1 182 ? -12.716 -0.965 2.286 1.00 97.12 182 LEU A N 1
ATOM 1531 C CA . LEU A 1 182 ? -13.610 0.187 2.354 1.00 97.12 182 LEU A CA 1
ATOM 1532 C C . LEU A 1 182 ? -13.834 0.594 3.817 1.00 97.12 182 LEU A C 1
ATOM 1534 O O . LEU A 1 182 ? -13.859 -0.269 4.697 1.00 97.12 182 LEU A O 1
ATOM 1538 N N . PRO A 1 183 ? -14.073 1.887 4.095 1.00 96.88 183 PRO A N 1
ATOM 1539 C CA . PRO A 1 183 ? -14.358 2.364 5.446 1.00 96.88 183 PRO A CA 1
ATOM 1540 C C . PRO A 1 183 ? -15.550 1.638 6.070 1.00 96.88 183 PRO A C 1
ATOM 1542 O O . PRO A 1 183 ? -15.533 1.306 7.252 1.00 96.88 183 PRO A O 1
ATOM 1545 N N . ILE A 1 184 ? -16.581 1.360 5.266 1.00 95.75 184 ILE A N 1
ATOM 1546 C CA . ILE A 1 184 ? -17.784 0.677 5.738 1.00 95.75 184 ILE A CA 1
ATOM 1547 C C . ILE A 1 184 ? -17.519 -0.794 6.083 1.00 95.75 184 ILE A C 1
ATOM 1549 O O . ILE A 1 184 ? -18.117 -1.310 7.025 1.00 95.75 184 ILE A O 1
ATOM 1553 N N . ASP A 1 185 ? -16.589 -1.444 5.376 1.00 97.00 185 ASP A N 1
ATOM 1554 C CA . ASP A 1 185 ? -16.167 -2.813 5.673 1.00 97.00 185 ASP A CA 1
ATOM 1555 C C . ASP A 1 185 ? -15.366 -2.838 6.977 1.00 97.00 185 ASP A C 1
ATOM 1557 O O . ASP A 1 185 ? -15.587 -3.702 7.817 1.00 97.00 185 ASP A O 1
ATOM 1561 N N . ILE A 1 186 ? -14.494 -1.851 7.208 1.00 96.88 186 ILE A N 1
ATOM 1562 C CA . ILE A 1 186 ? -13.763 -1.716 8.478 1.00 96.88 186 ILE A CA 1
ATOM 1563 C C . ILE A 1 186 ? -14.734 -1.467 9.639 1.00 96.88 186 ILE A C 1
ATOM 1565 O O . ILE A 1 186 ? -14.626 -2.112 10.679 1.00 96.88 186 ILE A O 1
ATOM 1569 N N . LEU A 1 187 ? -15.732 -0.597 9.446 1.00 95.25 187 LEU A N 1
ATOM 1570 C CA . LEU A 1 187 ? -16.792 -0.370 10.430 1.00 95.25 187 LEU A CA 1
ATOM 1571 C C . LEU A 1 187 ? -17.583 -1.653 10.727 1.00 95.25 187 LEU A C 1
ATOM 1573 O O . LEU A 1 187 ? -17.892 -1.930 11.883 1.00 95.25 187 LEU A O 1
ATOM 1577 N N . LYS A 1 188 ? -17.897 -2.455 9.703 1.00 95.69 188 LYS A N 1
ATOM 1578 C CA . LYS A 1 188 ? -18.504 -3.778 9.891 1.00 95.69 188 LYS A CA 1
ATOM 1579 C C . LYS A 1 188 ? -17.580 -4.682 10.711 1.00 95.69 188 LYS A C 1
ATOM 1581 O O . LYS A 1 188 ? -18.054 -5.324 11.644 1.00 95.69 188 LYS A O 1
ATOM 1586 N N . GLN A 1 189 ? -16.281 -4.707 10.409 1.00 96.50 189 GLN A N 1
ATOM 1587 C CA . GLN A 1 189 ? -15.314 -5.540 11.126 1.00 96.50 189 GLN A CA 1
ATOM 1588 C C . GLN A 1 189 ? -15.213 -5.186 12.617 1.00 96.50 189 GLN A C 1
ATOM 1590 O O . GLN A 1 189 ? -15.129 -6.094 13.438 1.00 96.50 189 GLN A O 1
ATOM 1595 N N . LEU A 1 190 ? -15.325 -3.902 12.983 1.00 94.81 190 LEU A N 1
ATOM 1596 C CA . LEU A 1 190 ? -15.361 -3.467 14.388 1.00 94.81 190 LEU A CA 1
ATOM 1597 C C . LEU A 1 190 ? -16.482 -4.145 15.194 1.00 94.81 190 LEU A C 1
ATOM 1599 O O . LEU A 1 190 ? -16.292 -4.424 16.371 1.00 94.81 190 LEU A O 1
ATOM 1603 N N . SER A 1 191 ? -17.619 -4.472 14.569 1.00 93.19 191 SER A N 1
ATOM 1604 C CA . SER A 1 191 ? -18.741 -5.123 15.263 1.00 93.19 191 SER A CA 1
ATOM 1605 C C . SER A 1 191 ? -18.489 -6.583 15.665 1.00 93.19 191 SER A C 1
ATOM 1607 O O . SER A 1 191 ? -19.246 -7.123 16.469 1.00 93.19 191 SER A O 1
ATOM 1609 N N . TYR A 1 192 ? -17.446 -7.230 15.129 1.00 95.00 192 TYR A N 1
ATOM 1610 C CA . TYR A 1 192 ? -17.098 -8.611 15.483 1.00 95.00 192 TYR A CA 1
ATOM 1611 C C . TYR A 1 192 ? -16.188 -8.727 16.711 1.00 95.00 192 TYR A C 1
ATOM 1613 O O . TYR A 1 192 ? -15.985 -9.841 17.195 1.00 95.00 192 TYR A O 1
ATOM 1621 N N . PHE A 1 193 ? -15.617 -7.623 17.200 1.00 94.56 193 PHE A N 1
ATOM 1622 C CA . PHE A 1 193 ? -14.588 -7.644 18.238 1.00 94.56 193 PHE A CA 1
ATOM 1623 C C . PHE A 1 193 ? -14.970 -6.789 19.442 1.00 94.56 193 PHE A C 1
ATOM 1625 O O . PHE A 1 193 ? -15.639 -5.765 19.321 1.00 94.56 193 PHE A O 1
ATOM 1632 N N . ASP A 1 194 ? -14.484 -7.182 20.619 1.00 92.06 194 ASP A N 1
ATOM 1633 C CA . ASP A 1 194 ? -14.647 -6.382 21.830 1.00 92.06 194 ASP A CA 1
ATOM 1634 C C . ASP A 1 194 ? -13.906 -5.044 21.712 1.00 92.06 194 ASP A C 1
ATOM 1636 O O . ASP A 1 194 ? -12.821 -4.960 21.133 1.00 92.06 194 ASP A O 1
ATOM 1640 N N . GLN A 1 195 ? -14.421 -3.995 22.356 1.00 86.12 195 GLN A N 1
ATOM 1641 C CA . GLN A 1 195 ? -13.831 -2.647 22.313 1.00 86.12 195 GLN A CA 1
ATOM 1642 C C . GLN A 1 195 ? -12.333 -2.602 22.682 1.00 86.12 195 GLN A C 1
ATOM 1644 O O . GLN A 1 195 ? -11.557 -1.824 22.135 1.00 86.12 195 GLN A O 1
ATOM 1649 N N . ASN A 1 196 ? -11.915 -3.466 23.613 1.00 87.19 196 ASN A N 1
ATOM 1650 C CA . ASN A 1 196 ? -10.558 -3.501 24.154 1.00 87.19 196 ASN A CA 1
ATOM 1651 C C . ASN A 1 196 ? -9.660 -4.527 23.450 1.00 87.19 196 ASN A C 1
ATOM 1653 O O . ASN A 1 196 ? -8.475 -4.629 23.796 1.00 87.19 196 ASN A O 1
ATOM 1657 N N . ALA A 1 197 ? -10.210 -5.273 22.486 1.00 93.81 197 ALA A N 1
ATOM 1658 C CA . ALA A 1 197 ? -9.485 -6.259 21.704 1.00 93.81 197 ALA A CA 1
ATOM 1659 C C . ALA A 1 197 ? -8.360 -5.600 20.892 1.00 93.81 197 ALA A C 1
ATOM 1661 O O . ALA A 1 197 ? -8.391 -4.408 20.563 1.00 93.81 197 ALA A O 1
ATOM 1662 N N . LYS A 1 198 ? -7.328 -6.386 20.582 1.00 95.56 198 LYS A N 1
ATOM 1663 C CA . LYS A 1 198 ? -6.167 -5.913 19.814 1.00 95.56 198 LYS A CA 1
ATOM 1664 C C . LYS A 1 198 ? -6.593 -5.557 18.387 1.00 95.56 198 LYS A C 1
ATOM 1666 O O . LYS A 1 198 ? -6.138 -4.559 17.843 1.00 95.56 198 LYS A O 1
ATOM 1671 N N . GLU A 1 199 ? -7.524 -6.331 17.848 1.00 97.00 199 GLU A N 1
ATOM 1672 C CA . GLU A 1 199 ? -8.172 -6.178 16.551 1.00 97.00 199 GLU A CA 1
ATOM 1673 C C . GLU A 1 199 ? -8.870 -4.829 16.447 1.00 97.00 199 GLU A C 1
ATOM 1675 O O . GLU A 1 199 ? -8.586 -4.070 15.528 1.00 97.00 199 GLU A O 1
ATOM 1680 N N . THR A 1 200 ? -9.699 -4.478 17.432 1.00 95.50 200 THR A N 1
ATOM 1681 C CA . THR A 1 200 ? -10.393 -3.186 17.478 1.00 95.50 200 THR A CA 1
ATOM 1682 C C . THR A 1 200 ? -9.415 -2.017 17.435 1.00 95.50 200 THR A C 1
ATOM 1684 O O . THR A 1 200 ? -9.585 -1.097 16.639 1.00 95.50 200 THR A O 1
ATOM 1687 N N . LYS A 1 201 ? -8.339 -2.072 18.228 1.00 94.31 201 LYS A N 1
ATOM 1688 C CA . LYS A 1 201 ? -7.311 -1.019 18.244 1.00 94.31 201 LYS A CA 1
ATOM 1689 C C . LYS A 1 201 ? -6.613 -0.874 16.892 1.00 94.31 201 LYS A C 1
ATOM 1691 O O . LYS A 1 201 ? -6.456 0.239 16.405 1.00 94.31 201 LYS A O 1
ATOM 1696 N N . GLU A 1 202 ? -6.220 -1.982 16.271 1.00 96.88 202 GLU A N 1
ATOM 1697 C CA . GLU A 1 202 ? -5.556 -1.938 14.964 1.00 96.88 202 GLU A CA 1
ATOM 1698 C C . GLU A 1 202 ? -6.521 -1.544 13.829 1.00 96.88 202 GLU A C 1
ATOM 1700 O O . GLU A 1 202 ? -6.111 -0.837 12.915 1.00 96.88 202 GLU A O 1
ATOM 1705 N N . LEU A 1 203 ? -7.809 -1.908 13.895 1.00 97.38 203 LEU A N 1
ATOM 1706 C CA . LEU A 1 203 ? -8.837 -1.459 12.939 1.00 97.38 203 LEU A CA 1
ATOM 1707 C C . LEU A 1 203 ? -9.040 0.062 12.993 1.00 97.38 203 LEU A C 1
ATOM 1709 O O . LEU A 1 203 ? -9.205 0.706 11.955 1.00 97.38 203 LEU A O 1
ATOM 1713 N N . LEU A 1 204 ? -8.989 0.649 14.190 1.00 95.44 204 LEU A N 1
ATOM 1714 C CA . LEU A 1 204 ? -9.029 2.099 14.367 1.00 95.44 204 LEU A CA 1
ATOM 1715 C C . LEU A 1 204 ? -7.779 2.776 13.776 1.00 95.44 204 LEU A C 1
ATOM 1717 O O . LEU A 1 204 ? -7.902 3.776 13.066 1.00 95.44 204 LEU A O 1
ATOM 1721 N N . GLU A 1 205 ? -6.586 2.204 13.969 1.00 96.00 205 GLU A N 1
ATOM 1722 C CA . GLU A 1 205 ? -5.362 2.698 13.314 1.00 96.00 205 GLU A CA 1
ATOM 1723 C C . GLU A 1 205 ? -5.420 2.557 11.779 1.00 96.00 205 GLU A C 1
ATOM 1725 O O . GLU A 1 205 ? -4.924 3.429 11.068 1.00 96.00 205 GLU A O 1
ATOM 1730 N N . VAL A 1 206 ? -6.086 1.528 11.237 1.00 97.81 206 VAL A N 1
ATOM 1731 C CA . VAL A 1 206 ? -6.354 1.428 9.788 1.00 97.81 206 VAL A CA 1
ATOM 1732 C C . VAL A 1 206 ? -7.203 2.609 9.304 1.00 97.81 206 VAL A C 1
ATOM 1734 O O . VAL A 1 206 ? -6.867 3.218 8.288 1.00 97.81 206 VAL A O 1
ATOM 1737 N N . LEU A 1 207 ? -8.279 2.968 10.018 1.00 96.56 207 LEU A N 1
ATOM 1738 C CA . LEU A 1 207 ? -9.106 4.133 9.663 1.00 96.56 207 LEU A CA 1
ATOM 1739 C C . LEU A 1 207 ? -8.303 5.435 9.714 1.00 96.56 207 LEU A C 1
ATOM 1741 O O . LEU A 1 207 ? -8.431 6.268 8.817 1.00 96.56 207 LEU A O 1
ATOM 1745 N N . LYS A 1 208 ? -7.440 5.593 10.718 1.00 95.50 208 LYS A N 1
ATOM 1746 C CA . LYS A 1 208 ? -6.531 6.739 10.818 1.00 95.50 208 LYS A CA 1
ATOM 1747 C C . LYS A 1 208 ? -5.581 6.826 9.625 1.00 95.50 208 LYS A C 1
ATOM 1749 O O . LYS A 1 208 ? -5.476 7.891 9.028 1.00 95.50 208 LYS A O 1
ATOM 1754 N N . GLU A 1 209 ? -4.973 5.719 9.205 1.00 96.31 209 GLU A N 1
ATOM 1755 C CA . GLU A 1 209 ? -4.123 5.699 8.007 1.00 96.31 209 GLU A CA 1
ATOM 1756 C C . GLU A 1 209 ? -4.891 6.067 6.725 1.00 96.31 209 GLU A C 1
ATOM 1758 O O . GLU A 1 209 ? -4.332 6.705 5.826 1.00 96.31 209 GLU A O 1
ATOM 1763 N N . MET A 1 210 ? -6.179 5.711 6.633 1.00 96.12 210 MET A N 1
ATOM 1764 C CA . MET A 1 210 ? -7.039 6.145 5.525 1.00 96.12 210 MET A CA 1
ATOM 1765 C C . MET A 1 210 ? -7.314 7.651 5.567 1.00 96.12 210 MET A C 1
ATOM 1767 O O . MET A 1 210 ? -7.224 8.301 4.526 1.00 96.12 210 MET A O 1
ATOM 1771 N N . ILE A 1 211 ? -7.612 8.210 6.744 1.00 94.56 211 ILE A N 1
ATOM 1772 C CA . ILE A 1 211 ? -7.817 9.656 6.927 1.00 94.56 211 ILE A CA 1
ATOM 1773 C C . ILE A 1 211 ? -6.530 10.418 6.584 1.00 94.56 211 ILE A C 1
ATOM 1775 O O . ILE A 1 211 ? -6.571 11.360 5.795 1.00 94.56 211 ILE A O 1
ATOM 1779 N N . ASP A 1 212 ? -5.379 9.962 7.078 1.00 95.06 212 ASP A N 1
ATOM 1780 C CA . ASP A 1 212 ? -4.068 10.548 6.775 1.00 95.06 212 ASP A CA 1
ATOM 1781 C C . ASP A 1 212 ? -3.744 10.486 5.272 1.00 95.06 212 ASP A C 1
ATOM 1783 O O . ASP A 1 212 ? -3.073 11.364 4.722 1.00 95.06 212 ASP A O 1
ATOM 1787 N N . LEU A 1 213 ? -4.195 9.440 4.573 1.00 95.06 213 LEU A N 1
ATOM 1788 C CA . LEU A 1 213 ? -4.029 9.330 3.125 1.00 95.06 213 LEU A CA 1
ATOM 1789 C C . LEU A 1 213 ? -4.913 10.330 2.375 1.00 95.06 213 LEU A C 1
ATOM 1791 O O . LEU A 1 213 ? -4.417 11.000 1.473 1.00 95.06 213 LEU A O 1
ATOM 1795 N N . VAL A 1 214 ? -6.184 10.464 2.759 1.00 93.75 214 VAL A N 1
ATOM 1796 C CA . VAL A 1 214 ? -7.098 11.458 2.171 1.00 93.75 214 VAL A CA 1
ATOM 1797 C C . VAL A 1 214 ? -6.590 12.878 2.399 1.00 93.75 214 VAL A C 1
ATOM 1799 O O . VAL A 1 214 ? -6.589 13.689 1.478 1.00 93.75 214 VAL A O 1
ATOM 1802 N N . ASN A 1 215 ? -6.088 13.158 3.598 1.00 93.50 215 ASN A N 1
ATOM 1803 C CA . ASN A 1 215 ? -5.616 14.480 3.993 1.00 93.50 215 ASN A CA 1
ATOM 1804 C C . ASN A 1 215 ? -4.183 14.797 3.539 1.00 93.50 215 ASN A C 1
ATOM 1806 O O . ASN A 1 215 ? -3.658 15.857 3.897 1.00 93.50 215 ASN A O 1
ATOM 1810 N N . THR A 1 216 ? -3.537 13.908 2.773 1.00 93.75 216 THR A N 1
ATOM 1811 C CA . THR A 1 216 ? -2.154 14.114 2.327 1.00 93.75 216 THR A CA 1
ATOM 1812 C C . THR A 1 216 ? -2.055 15.412 1.509 1.00 93.75 216 THR A C 1
ATOM 1814 O O . THR A 1 216 ? -2.784 15.564 0.528 1.00 93.75 216 THR A O 1
ATOM 1817 N N . PRO A 1 217 ? -1.164 16.352 1.882 1.00 91.19 217 PRO A N 1
ATOM 1818 C CA . PRO A 1 217 ? -1.043 17.628 1.189 1.00 91.19 217 PRO A CA 1
ATOM 1819 C C . PRO A 1 217 ? -0.529 17.454 -0.242 1.00 91.19 217 PRO A C 1
ATOM 1821 O O . PRO A 1 217 ? 0.231 16.529 -0.559 1.00 91.19 217 PRO A O 1
ATOM 1824 N N . GLU A 1 218 ? -0.926 18.378 -1.113 1.00 91.31 218 GLU A N 1
ATOM 1825 C CA . GLU A 1 218 ? -0.366 18.455 -2.454 1.00 91.31 218 GLU A CA 1
ATOM 1826 C C . GLU A 1 218 ? 1.101 18.899 -2.390 1.00 91.31 218 GLU A C 1
ATOM 1828 O O . GLU A 1 218 ? 1.443 19.876 -1.728 1.00 91.31 218 GLU A O 1
ATOM 1833 N N . ILE A 1 219 ? 1.969 18.171 -3.090 1.00 92.38 219 ILE A N 1
ATOM 1834 C CA . ILE A 1 219 ? 3.373 18.530 -3.265 1.00 92.38 219 ILE A CA 1
ATOM 1835 C C . ILE A 1 219 ? 3.503 19.281 -4.585 1.00 92.38 219 ILE A C 1
ATOM 1837 O O . ILE A 1 219 ? 3.275 18.722 -5.662 1.00 92.38 219 ILE A O 1
ATOM 1841 N N . HIS A 1 220 ? 3.913 20.544 -4.506 1.00 89.25 220 HIS A N 1
ATOM 1842 C CA . HIS A 1 220 ? 4.207 21.341 -5.689 1.00 89.25 220 HIS A CA 1
ATOM 1843 C C . HIS A 1 220 ? 5.471 20.841 -6.398 1.00 89.25 220 HIS A C 1
ATOM 1845 O O . HIS A 1 220 ? 6.425 20.364 -5.778 1.00 89.25 220 HIS A O 1
ATOM 1851 N N . TRP A 1 221 ? 5.496 20.971 -7.727 1.00 84.06 221 TRP A N 1
ATOM 1852 C CA . TRP A 1 221 ? 6.575 20.445 -8.569 1.00 84.06 221 TRP A CA 1
ATOM 1853 C C . TRP A 1 221 ? 7.965 20.968 -8.174 1.00 84.06 221 TRP A C 1
ATOM 1855 O O . TRP A 1 221 ? 8.948 20.235 -8.261 1.00 84.06 221 TRP A O 1
ATOM 1865 N N . GLN A 1 222 ? 8.044 22.212 -7.694 1.00 89.25 222 GLN A N 1
ATOM 1866 C CA . GLN A 1 222 ? 9.283 22.855 -7.253 1.00 89.25 222 GLN A CA 1
ATOM 1867 C C . GLN A 1 222 ? 9.923 22.151 -6.047 1.00 89.25 222 GLN A C 1
ATOM 1869 O O . GLN A 1 222 ? 11.142 22.172 -5.907 1.00 89.25 222 GLN A O 1
ATOM 1874 N N . GLU A 1 223 ? 9.123 21.502 -5.201 1.00 90.56 223 GLU A N 1
ATOM 1875 C CA . GLU A 1 223 ? 9.587 20.856 -3.969 1.00 90.56 223 GLU A CA 1
ATOM 1876 C C . GLU A 1 223 ? 9.693 19.334 -4.107 1.00 90.56 223 GLU A C 1
ATOM 1878 O O . GLU A 1 223 ? 10.163 18.657 -3.199 1.00 90.56 223 GLU A O 1
ATOM 1883 N N . TYR A 1 224 ? 9.312 18.777 -5.261 1.00 86.75 224 TYR A N 1
ATOM 1884 C CA . TYR A 1 224 ? 9.197 17.336 -5.509 1.00 86.75 224 TYR A CA 1
ATOM 1885 C C . TYR A 1 224 ? 10.485 16.539 -5.225 1.00 86.75 224 TYR A C 1
ATOM 1887 O O . TYR A 1 224 ? 10.436 15.335 -4.981 1.00 86.75 224 TYR A O 1
ATOM 1895 N N . GLN A 1 225 ? 11.658 17.172 -5.261 1.00 87.00 225 GLN A N 1
ATOM 1896 C CA . GLN A 1 225 ? 12.933 16.514 -4.947 1.00 87.00 225 GLN A CA 1
ATOM 1897 C C . GLN A 1 225 ? 13.188 16.352 -3.440 1.00 87.00 225 GLN A C 1
ATOM 1899 O O . GLN A 1 225 ? 13.969 15.486 -3.058 1.00 87.00 225 GLN A O 1
ATOM 1904 N N . ASN A 1 226 ? 12.512 17.133 -2.594 1.00 92.00 226 ASN A N 1
ATOM 1905 C CA . ASN A 1 226 ? 12.698 17.126 -1.139 1.00 92.00 226 ASN A CA 1
ATOM 1906 C C . ASN A 1 226 ? 11.906 16.012 -0.439 1.00 92.00 226 ASN A C 1
ATOM 1908 O O . ASN A 1 226 ? 12.117 15.750 0.744 1.00 92.00 226 ASN A O 1
ATOM 1912 N N . PHE A 1 227 ? 11.002 15.357 -1.167 1.00 91.50 227 PHE A N 1
ATOM 1913 C CA . PHE A 1 227 ? 10.119 14.323 -0.648 1.00 91.50 227 PHE A CA 1
ATOM 1914 C C . PHE A 1 227 ? 10.554 12.930 -1.097 1.00 91.50 227 PHE A C 1
ATOM 1916 O O . PHE A 1 227 ? 11.081 12.716 -2.192 1.00 91.50 227 PHE A O 1
ATOM 1923 N N . THR A 1 228 ? 10.272 11.956 -0.243 1.00 91.31 228 THR A N 1
ATOM 1924 C CA . THR A 1 228 ? 10.461 10.534 -0.529 1.00 91.31 228 THR A CA 1
ATOM 1925 C C . THR A 1 228 ? 9.570 10.081 -1.677 1.00 91.31 228 THR A C 1
ATOM 1927 O O . THR A 1 228 ? 8.581 10.721 -2.041 1.00 91.31 228 THR A O 1
ATOM 1930 N N . GLU A 1 229 ? 9.886 8.923 -2.255 1.00 88.69 229 GLU A N 1
ATOM 1931 C CA . GLU A 1 229 ? 9.026 8.332 -3.277 1.00 88.69 229 GLU A CA 1
ATOM 1932 C C . GLU A 1 229 ? 7.592 8.125 -2.778 1.00 88.69 229 GLU A C 1
ATOM 1934 O O . GLU A 1 229 ? 6.634 8.384 -3.500 1.00 88.69 229 GLU A O 1
ATOM 1939 N N . THR A 1 230 ? 7.427 7.692 -1.535 1.00 91.25 230 THR A N 1
ATOM 1940 C CA . THR A 1 230 ? 6.116 7.373 -0.965 1.00 91.25 230 THR A CA 1
ATOM 1941 C C . THR A 1 230 ? 5.287 8.609 -0.679 1.00 91.25 230 THR A C 1
ATOM 1943 O O . THR A 1 230 ? 4.112 8.622 -1.035 1.00 91.25 230 THR A O 1
ATOM 1946 N N . GLU A 1 231 ? 5.879 9.670 -0.132 1.00 93.56 231 GLU A N 1
ATOM 1947 C CA . GLU A 1 231 ? 5.187 10.953 0.072 1.00 93.56 231 GLU A CA 1
ATOM 1948 C C . GLU A 1 231 ? 4.668 11.515 -1.255 1.00 93.56 231 GLU A C 1
ATOM 1950 O O . GLU A 1 231 ? 3.498 11.879 -1.368 1.00 93.56 231 GLU A O 1
ATOM 1955 N N . ARG A 1 232 ? 5.501 11.477 -2.300 1.00 92.38 232 ARG A N 1
ATOM 1956 C CA . ARG A 1 232 ? 5.108 11.892 -3.651 1.00 92.38 232 ARG A CA 1
ATOM 1957 C C . ARG A 1 232 ? 3.961 11.062 -4.212 1.00 92.38 232 ARG A C 1
ATOM 1959 O O . ARG A 1 232 ? 2.991 11.615 -4.730 1.00 92.38 232 ARG A O 1
ATOM 1966 N N . ARG A 1 233 ? 4.044 9.733 -4.091 1.00 90.81 233 ARG A N 1
ATOM 1967 C CA . ARG A 1 233 ? 2.987 8.826 -4.559 1.00 90.81 233 ARG A CA 1
ATOM 1968 C C . ARG A 1 233 ? 1.683 9.027 -3.787 1.00 90.81 233 ARG A C 1
ATOM 1970 O O . ARG A 1 233 ? 0.628 9.039 -4.415 1.00 90.81 233 ARG A O 1
ATOM 1977 N N . ARG A 1 234 ? 1.746 9.211 -2.464 1.00 93.81 234 ARG A N 1
ATOM 1978 C CA . ARG A 1 234 ? 0.578 9.520 -1.624 1.00 93.81 234 ARG A CA 1
ATOM 1979 C C . ARG A 1 234 ? -0.061 10.839 -2.037 1.00 93.81 234 ARG A C 1
ATOM 1981 O O . ARG A 1 234 ? -1.267 10.866 -2.228 1.00 93.81 234 ARG A O 1
ATOM 1988 N N . SER A 1 235 ? 0.737 11.883 -2.254 1.00 93.44 235 SER A N 1
ATOM 1989 C CA . SER A 1 235 ? 0.253 13.201 -2.676 1.00 93.44 235 SER A CA 1
ATOM 1990 C C . SER A 1 235 ? -0.462 13.152 -4.033 1.00 93.44 235 SER A C 1
ATOM 1992 O O . SER A 1 235 ? -1.623 13.548 -4.151 1.00 93.44 235 SER A O 1
ATOM 1994 N N . LEU A 1 236 ? 0.170 12.547 -5.048 1.00 90.06 236 LEU A N 1
ATOM 1995 C CA . LEU A 1 236 ? -0.465 12.318 -6.355 1.00 90.06 236 LEU A CA 1
ATOM 1996 C C . LEU A 1 236 ? -1.711 11.431 -6.236 1.00 90.06 236 LEU A C 1
ATOM 1998 O O . LEU A 1 236 ? -2.710 11.646 -6.918 1.00 90.06 236 LEU A O 1
ATOM 2002 N N . GLY A 1 237 ? -1.656 10.430 -5.363 1.00 89.44 237 GLY A N 1
ATOM 2003 C CA . GLY A 1 237 ? -2.761 9.533 -5.074 1.00 89.44 237 GLY A CA 1
ATOM 2004 C C . GLY A 1 237 ? -3.978 10.220 -4.485 1.00 89.44 237 GLY A C 1
ATOM 2005 O O . GLY A 1 237 ? -5.086 10.038 -4.988 1.00 89.44 237 GLY A O 1
ATOM 2006 N N . ALA A 1 238 ? -3.764 11.034 -3.456 1.00 90.00 238 ALA A N 1
ATOM 2007 C CA . ALA A 1 238 ? -4.799 11.829 -2.818 1.00 90.00 238 ALA A CA 1
ATOM 2008 C C . ALA A 1 238 ? -5.482 12.754 -3.830 1.00 90.00 238 ALA A C 1
ATOM 2010 O O . ALA A 1 238 ? -6.712 12.810 -3.900 1.00 90.00 238 ALA A O 1
ATOM 2011 N N . ARG A 1 239 ? -4.689 13.372 -4.712 1.00 87.56 239 ARG A N 1
ATOM 2012 C CA . ARG A 1 239 ? -5.192 14.250 -5.769 1.00 87.56 239 ARG A CA 1
ATOM 2013 C C . ARG A 1 239 ? -5.989 13.520 -6.856 1.00 87.56 239 ARG A C 1
ATOM 2015 O O . ARG A 1 239 ? -7.020 14.028 -7.282 1.00 87.56 239 ARG A O 1
ATOM 2022 N N . TYR A 1 240 ? -5.542 12.346 -7.311 1.00 85.75 240 TYR A N 1
ATOM 2023 C CA . TYR A 1 240 ? -6.040 11.758 -8.568 1.00 85.75 240 TYR A CA 1
ATOM 2024 C C . TYR A 1 240 ? -6.671 10.371 -8.492 1.00 85.75 240 TYR A C 1
ATOM 2026 O O . TYR A 1 240 ? -7.202 9.944 -9.515 1.00 85.75 240 TYR A O 1
ATOM 2034 N N . ASN A 1 241 ? -6.569 9.665 -7.362 1.00 88.25 241 ASN A N 1
ATOM 2035 C CA . ASN A 1 241 ? -6.972 8.256 -7.259 1.00 88.25 241 ASN A CA 1
ATOM 2036 C C . ASN A 1 241 ? -7.965 7.966 -6.124 1.00 88.25 241 ASN A C 1
ATOM 2038 O O . ASN A 1 241 ? -8.462 6.844 -6.034 1.00 88.25 241 ASN A O 1
ATOM 2042 N N . ILE A 1 242 ? -8.228 8.923 -5.229 1.00 90.38 242 ILE A N 1
ATOM 2043 C CA . ILE A 1 242 ? -9.231 8.761 -4.169 1.00 90.38 242 ILE A CA 1
ATOM 2044 C C . ILE A 1 242 ? -10.633 9.040 -4.745 1.00 90.38 242 ILE A C 1
ATOM 2046 O O . ILE A 1 242 ? -10.851 10.126 -5.278 1.00 90.38 242 ILE A O 1
ATOM 2050 N N . PRO A 1 243 ? -11.590 8.100 -4.671 1.00 91.75 243 PRO A N 1
ATOM 2051 C CA . PRO A 1 243 ? -12.973 8.331 -5.094 1.00 91.75 243 PRO A CA 1
ATOM 2052 C C . PRO A 1 243 ? -13.739 9.214 -4.100 1.00 91.75 243 PRO A C 1
ATOM 2054 O O . PRO A 1 243 ? -13.662 8.976 -2.897 1.00 91.75 243 PRO A O 1
ATOM 2057 N N . ASP A 1 244 ? -14.575 10.139 -4.573 1.00 91.69 244 ASP A N 1
ATOM 2058 C CA . ASP A 1 244 ? -15.443 10.937 -3.686 1.00 91.69 244 ASP A CA 1
ATOM 2059 C C . ASP A 1 244 ? -16.395 10.064 -2.835 1.00 91.69 244 ASP A C 1
ATOM 2061 O O . ASP A 1 244 ? -16.515 10.315 -1.635 1.00 91.69 244 ASP A O 1
ATOM 2065 N N . PRO A 1 245 ? -16.980 8.957 -3.356 1.00 93.94 245 PRO A N 1
ATOM 2066 C CA . PRO A 1 245 ? -17.755 8.034 -2.524 1.00 93.94 245 PRO A CA 1
ATOM 2067 C C . PRO A 1 245 ? -16.966 7.428 -1.355 1.00 93.94 245 PRO A C 1
ATOM 2069 O O . PRO A 1 245 ? -17.563 7.059 -0.346 1.00 93.94 245 PRO A O 1
ATOM 2072 N N . LEU A 1 246 ? -15.637 7.307 -1.469 1.00 94.75 246 LEU A N 1
ATOM 2073 C CA . LEU A 1 246 ? -14.789 6.831 -0.376 1.00 94.75 246 LEU A CA 1
ATOM 2074 C C . LEU A 1 246 ? -14.690 7.880 0.739 1.00 94.75 246 LEU A C 1
ATOM 2076 O O . LEU A 1 246 ? -14.779 7.525 1.913 1.00 94.75 246 LEU A O 1
ATOM 2080 N N . ILE A 1 247 ? -14.520 9.154 0.373 1.00 94.12 247 ILE A N 1
ATOM 2081 C CA . ILE A 1 247 ? -14.451 10.279 1.316 1.00 94.12 247 ILE A CA 1
ATOM 2082 C C . ILE A 1 247 ? -15.765 10.375 2.096 1.00 94.12 247 ILE A C 1
ATOM 2084 O O . ILE A 1 247 ? -15.750 10.434 3.325 1.00 94.12 247 ILE A O 1
ATOM 2088 N N . GLU A 1 248 ? -16.901 10.282 1.404 1.00 94.56 248 GLU A N 1
ATOM 2089 C CA . GLU A 1 248 ? -18.220 10.289 2.043 1.00 94.56 248 GLU A CA 1
ATOM 2090 C C . GLU A 1 248 ? -18.423 9.092 2.984 1.00 94.56 248 GLU A C 1
ATOM 2092 O O . GLU A 1 248 ? -18.958 9.242 4.086 1.00 94.56 248 GLU A O 1
ATOM 2097 N N . GLN A 1 249 ? -17.937 7.902 2.610 1.00 95.69 249 GLN A N 1
ATOM 2098 C CA . GLN A 1 249 ? -17.935 6.755 3.520 1.00 95.69 249 GLN A CA 1
ATOM 2099 C C . GLN A 1 249 ? -17.062 6.999 4.757 1.00 95.69 249 GLN A C 1
ATOM 2101 O O . GLN A 1 249 ? -17.505 6.690 5.861 1.00 95.69 249 GLN A O 1
ATOM 2106 N N . LEU A 1 250 ? -15.857 7.560 4.602 1.00 95.00 250 LEU A N 1
ATOM 2107 C CA . LEU A 1 250 ? -14.974 7.871 5.732 1.00 95.00 250 LEU A CA 1
ATOM 2108 C C . LEU A 1 250 ? 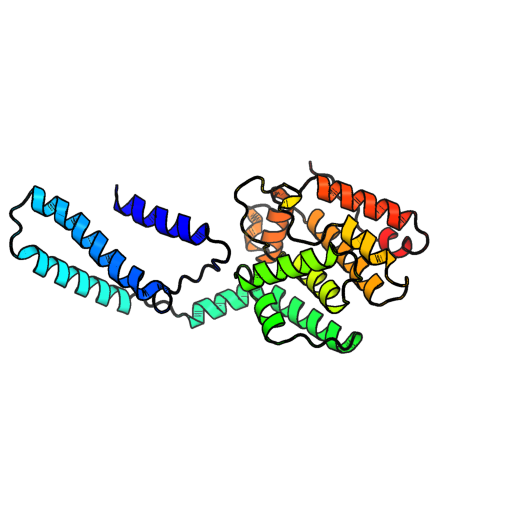-15.616 8.872 6.693 1.00 95.00 250 LEU A C 1
ATOM 2110 O O . LEU A 1 250 ? -15.616 8.620 7.895 1.00 95.00 250 LEU A O 1
ATOM 2114 N N . LYS A 1 251 ? -16.219 9.952 6.180 1.00 94.12 251 LYS A N 1
ATOM 2115 C CA . LYS A 1 251 ? -16.945 10.931 7.005 1.00 94.12 251 LYS A CA 1
ATOM 2116 C C . LYS A 1 251 ? -18.078 10.273 7.780 1.00 94.12 251 LYS A C 1
ATOM 2118 O O . LYS A 1 251 ? -18.169 10.436 8.990 1.00 94.12 251 LYS A O 1
ATOM 2123 N N . LYS A 1 252 ? -18.901 9.462 7.108 1.00 94.00 252 LYS A N 1
ATOM 2124 C CA . LYS A 1 252 ? -20.012 8.750 7.753 1.00 94.00 252 LYS A CA 1
ATOM 2125 C C . LYS A 1 252 ? -19.535 7.799 8.853 1.00 94.00 252 LYS A C 1
ATOM 2127 O O . LYS A 1 252 ? -20.168 7.714 9.903 1.00 94.00 252 LYS A O 1
ATOM 2132 N N . VAL A 1 253 ? -18.438 7.078 8.615 1.00 93.75 253 VAL A N 1
ATOM 2133 C CA . VAL A 1 253 ? -17.823 6.197 9.618 1.00 93.75 253 VAL A CA 1
ATOM 2134 C C . VAL A 1 253 ? -17.292 7.014 10.796 1.00 93.75 253 VAL A C 1
ATOM 2136 O O . VAL A 1 253 ? -17.589 6.668 11.933 1.00 93.75 253 VAL A O 1
ATOM 2139 N N . GLN A 1 254 ? -16.589 8.122 10.542 1.00 90.94 254 GLN A N 1
ATOM 2140 C CA . GLN A 1 254 ? -16.089 9.019 11.586 1.00 90.94 254 GLN A CA 1
ATOM 2141 C C . GLN A 1 254 ? -17.227 9.588 12.442 1.00 90.94 254 GLN A C 1
ATOM 2143 O O . GLN A 1 254 ? -17.152 9.508 13.663 1.00 90.94 254 GLN A O 1
ATOM 2148 N N . THR A 1 255 ? -18.296 10.108 11.832 1.00 90.44 255 THR A N 1
ATOM 2149 C CA . THR A 1 255 ? -19.466 10.620 12.564 1.00 90.44 255 THR A CA 1
ATOM 2150 C C . THR A 1 255 ? -20.091 9.538 13.435 1.00 90.44 255 THR A C 1
ATOM 2152 O O . THR A 1 255 ? -20.303 9.759 14.622 1.00 90.44 255 THR A O 1
ATOM 2155 N N . ARG A 1 256 ? -20.307 8.336 12.886 1.00 90.12 256 ARG A N 1
ATOM 2156 C CA . ARG A 1 256 ? -20.902 7.230 13.644 1.00 90.12 256 ARG A CA 1
ATOM 2157 C C . ARG A 1 256 ? -20.037 6.792 14.827 1.00 90.12 256 ARG A C 1
ATOM 2159 O O . ARG A 1 256 ? -20.580 6.460 15.869 1.00 90.12 256 ARG A O 1
ATOM 2166 N N . LEU A 1 257 ? -18.714 6.778 14.669 1.00 89.00 257 LEU A N 1
ATOM 2167 C CA . LEU A 1 257 ? -17.785 6.411 15.744 1.00 89.00 257 LEU A CA 1
ATOM 2168 C C . LEU A 1 257 ? -17.574 7.548 16.760 1.00 89.00 257 LEU A C 1
ATOM 2170 O O . LEU A 1 257 ? -17.174 7.279 17.885 1.00 89.00 257 LEU A O 1
ATOM 2174 N N . LEU A 1 258 ? -17.847 8.804 16.393 1.00 86.75 258 LEU A N 1
ATOM 2175 C CA . LEU A 1 258 ? -17.886 9.936 17.328 1.00 86.75 258 LEU A CA 1
ATOM 2176 C C . LEU A 1 258 ? -19.153 9.941 18.189 1.00 86.75 258 LEU A C 1
ATOM 2178 O O . LEU A 1 258 ? -19.082 10.313 19.356 1.00 86.75 258 LEU A O 1
ATOM 2182 N N . GLU A 1 259 ? -20.292 9.559 17.606 1.00 86.94 259 GLU A N 1
ATOM 2183 C CA . GLU A 1 259 ? -21.580 9.408 18.303 1.00 86.94 259 GLU A CA 1
ATOM 2184 C C . GLU A 1 259 ? -21.617 8.173 19.213 1.00 86.94 259 GLU A C 1
ATOM 2186 O O . GLU A 1 259 ? -22.442 8.096 20.121 1.00 86.94 259 GLU A O 1
ATOM 2191 N N . ASP A 1 260 ? -20.733 7.207 18.970 1.00 83.31 260 ASP A N 1
ATOM 2192 C CA . ASP A 1 260 ? -20.553 6.039 19.819 1.00 83.31 260 ASP A CA 1
ATOM 2193 C C . ASP A 1 260 ? -19.604 6.380 20.979 1.00 83.31 260 ASP A C 1
ATOM 2195 O O . ASP A 1 260 ? -18.395 6.563 20.788 1.00 83.31 260 ASP A O 1
ATOM 2199 N N . ASP A 1 261 ? -20.153 6.455 22.197 1.00 76.50 261 ASP A N 1
ATOM 2200 C CA . ASP A 1 261 ? -19.403 6.764 23.421 1.00 76.50 261 ASP A CA 1
ATOM 2201 C C . ASP A 1 261 ? -18.146 5.889 23.571 1.00 76.50 261 ASP A C 1
ATOM 2203 O O . ASP A 1 261 ? -17.129 6.364 24.085 1.00 76.50 261 ASP A O 1
ATOM 2207 N N . LEU A 1 262 ? -18.184 4.649 23.061 1.00 77.62 262 LEU A N 1
ATOM 2208 C CA . LEU A 1 262 ? -17.094 3.673 23.145 1.00 77.62 262 LEU A CA 1
ATOM 2209 C C . LEU A 1 262 ? -15.854 4.070 22.328 1.00 77.62 262 LEU A C 1
ATOM 2211 O O . LEU A 1 262 ? -14.737 3.697 22.687 1.00 77.62 262 LEU A O 1
ATOM 2215 N N . TYR A 1 263 ? -16.029 4.820 21.236 1.00 82.50 263 TYR A N 1
ATOM 2216 C CA . TYR A 1 263 ? -14.949 5.179 20.304 1.00 82.50 263 TYR A CA 1
ATOM 2217 C C . TYR A 1 263 ? -14.696 6.687 20.211 1.00 82.50 263 TYR A C 1
ATOM 2219 O O . TYR A 1 263 ? -13.719 7.113 19.582 1.00 82.50 263 TYR A O 1
ATOM 2227 N N . SER A 1 264 ? -15.527 7.494 20.874 1.00 76.94 264 SER A N 1
ATOM 2228 C CA . SER A 1 264 ? -15.482 8.955 20.811 1.00 76.94 264 SER A CA 1
ATOM 2229 C C . SER A 1 264 ? -14.094 9.534 21.131 1.00 76.94 264 SER A C 1
ATOM 2231 O O . SER A 1 264 ? -13.629 10.445 20.445 1.00 76.94 264 SER A O 1
ATOM 2233 N N . ASP A 1 265 ? -13.376 8.972 22.107 1.00 79.25 265 ASP A N 1
ATOM 2234 C CA . ASP A 1 265 ? -12.048 9.448 22.519 1.00 79.25 265 ASP A CA 1
ATOM 2235 C C . ASP A 1 265 ? -10.964 9.239 21.455 1.00 79.25 265 ASP A C 1
ATOM 2237 O O . ASP A 1 265 ? -10.044 10.055 21.343 1.00 79.25 265 ASP A O 1
ATOM 2241 N N . PHE A 1 266 ? -11.086 8.195 20.630 1.00 79.56 266 PHE A N 1
ATOM 2242 C CA . PHE A 1 266 ? -10.164 7.968 19.517 1.00 79.56 266 PHE A CA 1
ATOM 2243 C C . PHE A 1 266 ? -10.339 9.040 18.433 1.00 79.56 266 PHE A C 1
ATOM 2245 O O . PHE A 1 266 ? -9.358 9.589 17.928 1.00 79.56 266 PHE A O 1
ATOM 2252 N N . PHE A 1 267 ? -11.586 9.385 18.102 1.00 75.94 267 PHE A N 1
ATOM 2253 C CA . PHE A 1 267 ? -11.885 10.300 16.999 1.00 75.94 267 PHE A CA 1
ATOM 2254 C C . PHE A 1 267 ? -11.876 11.783 17.371 1.00 75.94 267 PHE A C 1
ATOM 2256 O O . PHE A 1 267 ? -11.679 12.604 16.478 1.00 75.94 267 PHE A O 1
ATOM 2263 N N . LYS A 1 268 ? -11.996 12.149 18.655 1.00 74.00 268 LYS A N 1
ATOM 2264 C CA . LYS A 1 268 ? -11.867 13.551 19.112 1.00 74.00 268 LYS A CA 1
ATOM 2265 C C . LYS A 1 268 ? -10.535 14.199 18.715 1.00 74.00 268 LYS A C 1
ATOM 2267 O O . LYS A 1 268 ? -10.484 15.409 18.529 1.00 74.00 268 LYS A O 1
ATOM 2272 N N . ASN A 1 269 ? -9.477 13.399 18.573 1.00 69.88 269 ASN A N 1
ATOM 2273 C CA . ASN A 1 269 ? -8.126 13.869 18.252 1.00 69.88 269 ASN A CA 1
ATOM 2274 C C . ASN A 1 269 ? -7.719 13.633 16.788 1.00 69.88 269 ASN A C 1
ATOM 2276 O O . ASN A 1 269 ? -6.586 13.941 16.411 1.00 69.88 269 ASN A O 1
ATOM 2280 N N . LEU A 1 270 ? -8.604 13.065 15.963 1.00 77.25 270 LEU A N 1
ATOM 2281 C CA . LEU A 1 270 ? -8.318 12.832 14.550 1.00 77.25 270 LEU A CA 1
ATOM 2282 C C . LEU A 1 270 ? -8.515 14.106 13.729 1.00 77.25 270 LEU A C 1
ATOM 2284 O O . LEU A 1 270 ? -9.381 14.931 14.012 1.00 77.25 270 LEU A O 1
ATOM 2288 N N . GLN A 1 271 ? -7.701 14.258 12.684 1.00 78.62 271 GLN A N 1
ATOM 2289 C CA . GLN A 1 271 ? -7.826 15.386 11.767 1.00 78.62 271 GLN A CA 1
ATOM 2290 C C . GLN A 1 271 ? -9.184 15.349 11.056 1.00 78.62 271 GLN A C 1
ATOM 2292 O O . GLN A 1 271 ? -9.678 14.280 10.688 1.00 78.62 271 GLN A O 1
ATOM 2297 N N . ALA A 1 272 ? -9.766 16.527 10.823 1.00 82.00 272 ALA A N 1
ATOM 2298 C CA . ALA A 1 272 ? -10.950 16.649 9.983 1.00 82.00 272 ALA A CA 1
ATOM 2299 C C . ALA A 1 272 ? -10.641 16.130 8.571 1.00 82.00 272 ALA A C 1
ATOM 2301 O O . ALA A 1 272 ? -9.572 16.406 8.021 1.00 82.00 272 ALA A O 1
ATOM 2302 N N . ILE A 1 273 ? -11.567 15.369 7.992 1.00 85.62 273 ILE A N 1
ATOM 2303 C CA . ILE A 1 273 ? -11.439 14.875 6.620 1.00 85.62 273 ILE A CA 1
ATOM 2304 C C . ILE A 1 273 ? -11.680 16.053 5.678 1.00 85.62 273 ILE A C 1
ATOM 2306 O O . ILE A 1 273 ? -12.753 16.655 5.710 1.00 85.62 273 ILE A O 1
ATOM 2310 N N . LYS A 1 274 ? -10.679 16.395 4.864 1.00 81.00 274 LYS A N 1
ATOM 2311 C CA . LYS A 1 274 ? -10.779 17.509 3.919 1.00 81.00 274 LYS A CA 1
ATOM 2312 C C . LYS A 1 274 ? -11.738 17.176 2.780 1.00 81.00 274 LYS A C 1
ATOM 2314 O O . LYS A 1 274 ? -11.692 16.082 2.215 1.00 81.00 274 LYS A O 1
ATOM 2319 N N . ASP A 1 275 ? -12.561 18.156 2.426 1.00 73.06 275 ASP A N 1
ATOM 2320 C CA . ASP A 1 275 ? -13.265 18.163 1.150 1.00 73.06 275 ASP A CA 1
ATOM 2321 C C . ASP A 1 275 ? -12.269 18.361 0.007 1.00 73.06 275 ASP A C 1
ATOM 2323 O O . ASP A 1 275 ? -11.205 18.962 0.183 1.00 73.06 275 ASP A O 1
ATOM 2327 N N . ARG A 1 276 ? -12.607 17.840 -1.173 1.00 65.44 276 ARG A N 1
ATOM 2328 C CA . ARG A 1 276 ? -11.885 18.192 -2.393 1.00 65.44 276 ARG A CA 1
ATOM 2329 C C . ARG A 1 276 ? -12.374 19.551 -2.882 1.00 65.44 276 ARG A C 1
ATOM 2331 O O . ARG A 1 276 ? -13.570 19.709 -3.118 1.00 65.44 276 ARG A O 1
ATOM 2338 N N . GLU A 1 277 ? -11.440 20.488 -3.022 1.00 54.31 277 GLU A N 1
ATOM 2339 C CA . GLU A 1 277 ? -11.619 21.731 -3.788 1.00 54.31 277 GLU A CA 1
ATOM 2340 C C . GLU A 1 277 ? -11.541 21.472 -5.300 1.00 54.31 277 GLU A C 1
ATOM 2342 O O . GLU A 1 277 ? -10.715 20.624 -5.723 1.00 54.31 277 GLU A O 1
#